Protein AF-A0A960ZVX5-F1 (afdb_monomer_lite)

pLDDT: mean 90.79, std 6.44, range [59.78, 98.12]

Structure (mmCIF, N/CA/C/O backbone):
data_AF-A0A960ZVX5-F1
#
_entry.id   AF-A0A960ZVX5-F1
#
loop_
_atom_site.group_PDB
_atom_site.id
_atom_site.type_symbol
_atom_site.label_atom_id
_atom_site.label_alt_id
_atom_site.label_comp_id
_atom_site.label_asym_id
_atom_site.label_entity_id
_atom_site.label_seq_id
_atom_site.pdbx_PDB_ins_code
_atom_site.Cartn_x
_atom_site.Cartn_y
_atom_site.Cartn_z
_atom_site.occupancy
_atom_site.B_iso_or_equiv
_atom_site.auth_seq_id
_atom_site.auth_comp_id
_atom_site.auth_asym_id
_atom_site.auth_atom_id
_atom_site.pdbx_PDB_model_num
ATOM 1 N N . MET A 1 1 ? -2.808 7.954 -5.973 1.00 59.78 1 MET A N 1
ATOM 2 C CA . MET A 1 1 ? -4.266 7.666 -5.954 1.00 59.78 1 MET A CA 1
ATOM 3 C C . MET A 1 1 ? -4.580 6.215 -6.326 1.00 59.78 1 MET A C 1
ATOM 5 O O . MET A 1 1 ? -4.936 5.461 -5.432 1.00 59.78 1 MET A O 1
ATOM 9 N N . ARG A 1 2 ? -4.385 5.767 -7.580 1.00 73.00 2 ARG A N 1
ATOM 10 C CA . ARG A 1 2 ? -4.797 4.410 -8.025 1.00 73.00 2 ARG A CA 1
ATOM 11 C C . ARG A 1 2 ? -4.155 3.245 -7.264 1.00 73.00 2 ARG A C 1
ATOM 13 O O . ARG A 1 2 ? -4.802 2.231 -7.047 1.00 73.00 2 ARG A O 1
ATOM 20 N N . ARG A 1 3 ? -2.902 3.379 -6.821 1.00 80.69 3 ARG A N 1
ATOM 21 C CA . ARG A 1 3 ? -2.234 2.306 -6.075 1.00 80.69 3 ARG A CA 1
ATOM 22 C C . ARG A 1 3 ? -2.813 2.083 -4.686 1.00 80.69 3 ARG A C 1
ATOM 24 O O . ARG A 1 3 ? -3.041 0.943 -4.315 1.00 80.69 3 ARG A O 1
ATOM 31 N N . TRP A 1 4 ? -3.101 3.163 -3.964 1.00 87.88 4 TRP A N 1
ATOM 32 C CA . TRP A 1 4 ? -3.815 3.082 -2.692 1.00 87.88 4 TRP A CA 1
ATOM 33 C C . TRP A 1 4 ? -5.197 2.456 -2.875 1.00 87.88 4 TRP A C 1
ATOM 35 O O . TRP A 1 4 ? -5.564 1.583 -2.104 1.00 87.88 4 TRP A O 1
ATOM 45 N N . GLN A 1 5 ? -5.915 2.812 -3.942 1.00 86.56 5 GLN A N 1
ATOM 46 C CA . GLN A 1 5 ? -7.198 2.187 -4.267 1.00 86.56 5 GLN A CA 1
ATOM 47 C C . GLN A 1 5 ? -7.068 0.675 -4.523 1.00 86.56 5 GLN A C 1
ATOM 49 O O . GLN A 1 5 ? -7.814 -0.111 -3.942 1.00 86.56 5 GLN A O 1
ATOM 54 N N . ASN A 1 6 ? -6.103 0.251 -5.346 1.00 86.56 6 ASN A N 1
ATOM 55 C CA . ASN A 1 6 ? -5.850 -1.171 -5.600 1.00 86.56 6 ASN A CA 1
ATOM 56 C C . ASN A 1 6 ? -5.445 -1.901 -4.314 1.00 86.56 6 ASN A C 1
ATOM 58 O O . ASN A 1 6 ? -5.975 -2.963 -4.015 1.00 86.56 6 ASN A O 1
ATOM 62 N N . PHE A 1 7 ? -4.549 -1.305 -3.529 1.00 91.38 7 PHE A N 1
ATOM 63 C CA . PHE A 1 7 ? -4.095 -1.858 -2.260 1.00 91.38 7 PHE A CA 1
ATOM 64 C C . PHE A 1 7 ? -5.259 -2.046 -1.280 1.00 91.38 7 PHE A C 1
ATOM 66 O O . PHE A 1 7 ? -5.428 -3.127 -0.729 1.00 91.38 7 PHE A O 1
ATOM 73 N N . LEU A 1 8 ? -6.121 -1.038 -1.120 1.00 93.56 8 LEU A N 1
ATOM 74 C CA . LEU A 1 8 ? -7.319 -1.128 -0.282 1.00 93.56 8 LEU A CA 1
ATOM 75 C C . LEU A 1 8 ? -8.320 -2.171 -0.802 1.00 93.56 8 LEU A C 1
ATOM 77 O O . LEU A 1 8 ? -8.919 -2.900 -0.016 1.00 93.56 8 LEU A O 1
ATOM 81 N N . THR A 1 9 ? -8.445 -2.314 -2.122 1.00 91.31 9 THR A N 1
ATOM 82 C CA . THR A 1 9 ? -9.272 -3.370 -2.726 1.00 91.31 9 THR A CA 1
ATOM 83 C C . THR A 1 9 ? -8.752 -4.764 -2.354 1.00 91.31 9 THR A C 1
ATOM 85 O O . THR A 1 9 ? -9.534 -5.640 -1.985 1.00 91.31 9 THR A O 1
ATOM 88 N N . GLU A 1 10 ? -7.436 -4.979 -2.395 1.00 91.25 10 GLU A N 1
ATOM 89 C CA . GLU A 1 10 ? -6.828 -6.252 -1.988 1.00 91.25 10 GLU A CA 1
ATOM 90 C C . GLU A 1 10 ? -6.927 -6.487 -0.475 1.00 91.25 10 GLU A C 1
ATOM 92 O O . GLU A 1 10 ? -7.216 -7.603 -0.037 1.00 91.25 10 GLU A O 1
ATOM 97 N N . THR A 1 11 ? -6.775 -5.445 0.349 1.00 94.19 11 THR A N 1
ATOM 98 C CA . THR A 1 11 ? -6.951 -5.592 1.801 1.00 94.19 11 THR A CA 1
ATOM 99 C C . THR A 1 11 ? -8.390 -5.932 2.188 1.00 94.19 11 THR A C 1
ATOM 101 O O . THR A 1 11 ? -8.580 -6.662 3.162 1.00 94.19 11 THR A O 1
ATOM 104 N N . ALA A 1 12 ? -9.389 -5.483 1.419 1.00 91.75 12 ALA A N 1
ATOM 105 C CA . ALA A 1 12 ? -10.784 -5.883 1.599 1.00 91.75 12 ALA A CA 1
ATOM 106 C C . ALA A 1 12 ? -10.989 -7.379 1.305 1.00 91.75 12 ALA A C 1
ATOM 108 O O . ALA A 1 12 ? -11.615 -8.083 2.100 1.00 91.75 12 ALA A O 1
ATOM 109 N N . LYS A 1 13 ? -10.418 -7.885 0.200 1.00 91.31 13 LYS A N 1
ATOM 110 C CA . LYS A 1 13 ? -10.489 -9.311 -0.179 1.00 91.31 13 LYS A CA 1
ATOM 111 C C . LYS A 1 13 ? -9.830 -10.212 0.864 1.00 91.31 13 LYS A C 1
ATOM 113 O O . LYS A 1 13 ? -10.406 -11.222 1.262 1.00 91.31 13 LYS A O 1
ATOM 118 N N . ASN A 1 14 ? -8.657 -9.808 1.345 1.00 92.50 14 ASN A N 1
ATOM 119 C CA . ASN A 1 14 ? -7.843 -10.602 2.264 1.00 92.50 14 ASN A CA 1
ATOM 120 C C . ASN A 1 14 ? -8.174 -10.356 3.745 1.00 92.50 14 ASN A C 1
ATOM 122 O O . ASN A 1 14 ? -7.507 -10.914 4.612 1.00 92.50 14 ASN A O 1
ATOM 126 N N . LYS A 1 15 ? -9.189 -9.529 4.045 1.00 92.75 15 LYS A N 1
ATOM 127 C CA . LYS A 1 15 ? -9.619 -9.174 5.411 1.00 92.75 15 LYS A CA 1
ATOM 128 C C . LYS A 1 15 ? -8.458 -8.696 6.291 1.00 92.75 15 LYS A C 1
ATOM 130 O O . LYS A 1 15 ? -8.295 -9.135 7.426 1.00 92.75 15 LYS A O 1
ATOM 135 N N . ASN A 1 16 ? -7.627 -7.808 5.750 1.00 95.44 16 ASN A N 1
ATOM 136 C CA . ASN A 1 16 ? -6.457 -7.306 6.463 1.00 95.44 16 ASN A CA 1
ATOM 137 C C . ASN A 1 16 ? -6.876 -6.546 7.739 1.00 95.44 16 ASN A C 1
ATOM 139 O O . ASN A 1 16 ? -7.571 -5.530 7.661 1.00 95.44 16 ASN A O 1
ATOM 143 N N . ARG A 1 17 ? -6.383 -6.999 8.899 1.00 97.12 17 ARG A N 1
ATOM 144 C CA . ARG A 1 17 ? -6.750 -6.464 10.221 1.00 97.12 17 ARG A CA 1
ATOM 145 C C . ARG A 1 17 ? -6.365 -5.000 10.461 1.00 97.12 17 ARG A C 1
ATOM 147 O O . ARG A 1 17 ? -6.945 -4.359 11.338 1.00 97.12 17 ARG A O 1
ATOM 154 N N . ILE A 1 18 ? -5.397 -4.459 9.714 1.00 97.75 18 ILE A N 1
ATOM 155 C CA . ILE A 1 18 ? -5.006 -3.043 9.790 1.00 97.75 18 ILE A CA 1
ATOM 156 C C . ILE A 1 18 ? -6.072 -2.168 9.126 1.00 97.75 18 ILE A C 1
ATOM 158 O O . ILE A 1 18 ? -6.391 -1.107 9.653 1.00 97.75 18 ILE A O 1
ATOM 162 N N . PHE A 1 19 ? -6.669 -2.613 8.018 1.00 97.62 19 PHE A N 1
ATOM 163 C CA . PHE A 1 19 ? -7.648 -1.835 7.245 1.00 97.62 19 PHE A CA 1
ATOM 164 C C . PHE A 1 19 ? -9.110 -2.199 7.533 1.00 97.62 19 PHE A C 1
ATOM 166 O O . PHE A 1 19 ? -10.013 -1.646 6.913 1.00 97.62 19 PHE A O 1
ATOM 173 N N . THR A 1 20 ? -9.383 -3.056 8.521 1.00 97.38 20 THR A N 1
ATOM 174 C CA . THR A 1 20 ? -10.757 -3.367 8.950 1.00 97.38 20 THR A CA 1
ATOM 175 C C . THR A 1 20 ? -11.564 -2.110 9.290 1.00 97.38 20 THR A C 1
ATOM 177 O O . THR A 1 20 ? -12.709 -1.995 8.861 1.00 97.38 20 THR A O 1
ATOM 180 N N . ALA A 1 21 ? -10.978 -1.144 10.013 1.00 97.31 21 ALA A N 1
ATOM 181 C CA . ALA A 1 21 ? -11.671 0.103 10.350 1.00 97.31 21 ALA A CA 1
ATOM 182 C C . ALA A 1 21 ? -11.995 0.932 9.099 1.00 97.31 21 ALA A C 1
ATOM 184 O O . ALA A 1 21 ? -13.130 1.380 8.951 1.00 97.31 21 ALA A O 1
ATOM 185 N N . TRP A 1 22 ? -11.040 1.061 8.171 1.00 97.56 22 TRP A N 1
ATOM 186 C CA . TRP A 1 22 ? -11.266 1.698 6.871 1.00 97.56 22 TRP A CA 1
ATOM 187 C C . TRP A 1 22 ? -12.482 1.099 6.152 1.00 97.56 22 TRP A C 1
ATOM 189 O O . TRP A 1 22 ? -13.417 1.822 5.820 1.00 97.56 22 TRP A O 1
ATOM 199 N N . HIS A 1 23 ? -12.514 -0.228 6.002 1.00 96.75 23 HIS A N 1
ATOM 200 C CA . HIS A 1 23 ? -13.571 -0.945 5.273 1.00 96.75 23 HIS A CA 1
ATOM 201 C C . HIS A 1 23 ? -14.941 -0.901 5.953 1.00 96.75 23 HIS A C 1
ATOM 203 O O . HIS A 1 23 ? -15.964 -1.118 5.303 1.00 96.75 23 HIS A O 1
ATOM 209 N N . VAL A 1 24 ? -14.982 -0.653 7.263 1.00 95.88 24 VAL A N 1
ATOM 210 C CA . VAL A 1 24 ? -16.232 -0.422 7.993 1.00 95.88 24 VAL A CA 1
ATOM 211 C C . VAL A 1 24 ? -16.776 0.974 7.693 1.00 95.88 24 VAL A C 1
ATOM 213 O O . VAL A 1 24 ? -17.956 1.097 7.372 1.00 95.88 24 VAL A O 1
ATOM 216 N N . PHE A 1 25 ? -15.936 2.012 7.752 1.00 96.44 25 PHE A N 1
ATOM 217 C CA . PHE A 1 25 ? -16.378 3.390 7.512 1.00 96.44 25 PHE A CA 1
ATOM 218 C C . PHE A 1 25 ? -16.617 3.706 6.031 1.00 96.44 25 PHE A C 1
ATOM 220 O O . PHE A 1 25 ? -17.519 4.479 5.728 1.00 96.44 25 PHE A O 1
ATOM 227 N N . GLU A 1 26 ? -15.881 3.080 5.109 1.00 94.88 26 GLU A N 1
ATOM 228 C CA . GLU A 1 26 ? -16.059 3.258 3.658 1.00 94.88 26 GLU A CA 1
ATOM 229 C C . GLU A 1 26 ? -17.462 2.846 3.178 1.00 94.88 26 GLU A C 1
ATOM 231 O O . GLU A 1 26 ? -17.965 3.376 2.191 1.00 94.88 26 GLU A O 1
ATOM 236 N N . LYS A 1 27 ? -18.126 1.928 3.891 1.00 93.81 27 LYS A N 1
ATOM 237 C CA . LYS A 1 27 ? -19.487 1.473 3.566 1.00 93.81 27 LYS A CA 1
ATOM 238 C C . LYS A 1 27 ? -20.580 2.461 3.967 1.00 93.81 27 LYS A C 1
ATOM 240 O O . LYS A 1 27 ? -21.732 2.253 3.593 1.00 93.81 27 LYS A O 1
ATOM 245 N N . LEU A 1 28 ? -20.254 3.483 4.756 1.00 93.44 28 LEU A N 1
ATOM 246 C CA . LEU A 1 28 ? -21.223 4.481 5.185 1.00 93.44 28 LEU A CA 1
ATOM 247 C C . LEU A 1 28 ? -21.396 5.522 4.078 1.00 93.44 28 LEU A C 1
ATOM 249 O O . LEU A 1 28 ? -20.429 6.165 3.667 1.00 93.44 28 LEU A O 1
ATOM 253 N N . ALA A 1 29 ? -22.632 5.706 3.610 1.00 90.88 29 ALA A N 1
ATOM 254 C CA . ALA A 1 29 ? -22.947 6.793 2.692 1.00 90.88 29 ALA A CA 1
ATOM 255 C C . ALA A 1 29 ? -22.662 8.153 3.365 1.00 90.88 29 ALA A C 1
ATOM 257 O O . ALA A 1 29 ? -22.833 8.263 4.583 1.00 90.88 29 ALA A O 1
ATOM 258 N N . PRO A 1 30 ? -22.254 9.196 2.614 1.00 89.00 30 PRO A N 1
ATOM 259 C CA . PRO A 1 30 ? -21.959 10.511 3.187 1.00 89.00 30 PRO A CA 1
ATOM 260 C C . PRO A 1 30 ? -23.098 11.075 4.046 1.00 89.00 30 PRO A C 1
ATOM 262 O O . PRO A 1 30 ? -22.838 11.584 5.135 1.00 89.00 30 PRO A O 1
ATOM 265 N N . ASP A 1 31 ? -24.341 10.911 3.589 1.00 90.31 31 ASP A N 1
ATOM 266 C CA . ASP A 1 31 ? -25.541 11.412 4.271 1.00 90.31 31 ASP A CA 1
ATOM 267 C C . ASP A 1 31 ? -25.838 10.640 5.567 1.00 90.31 31 ASP A C 1
ATOM 269 O O . ASP A 1 31 ? -26.310 11.213 6.549 1.00 90.31 31 ASP A O 1
ATOM 273 N N . ASP A 1 32 ? -25.480 9.354 5.609 1.00 90.94 32 ASP A N 1
ATOM 274 C CA . ASP A 1 32 ? -25.710 8.486 6.764 1.00 90.94 32 ASP A CA 1
ATOM 275 C C . ASP A 1 32 ? -24.535 8.486 7.754 1.00 90.94 32 ASP A C 1
ATOM 277 O O . ASP A 1 32 ? -24.684 8.027 8.891 1.00 90.94 32 ASP A O 1
ATOM 281 N N . PHE A 1 33 ? -23.366 9.007 7.359 1.00 93.56 33 PHE A N 1
ATOM 282 C CA . PHE A 1 33 ? -22.109 8.867 8.102 1.00 93.56 33 PHE A CA 1
ATOM 283 C C . PHE A 1 33 ? -22.231 9.361 9.546 1.00 93.56 33 PHE A C 1
ATOM 285 O O . PHE A 1 33 ? -21.858 8.652 10.479 1.00 93.56 33 PHE A O 1
ATOM 292 N N . ALA A 1 34 ? -22.809 10.548 9.744 1.00 90.00 34 ALA A N 1
ATOM 293 C CA . ALA A 1 34 ? -22.970 11.149 11.068 1.00 90.00 34 ALA A CA 1
ATOM 294 C C . ALA A 1 34 ? -23.907 10.346 11.989 1.00 90.00 34 ALA A C 1
ATOM 296 O O . ALA A 1 34 ? -23.755 10.391 13.208 1.00 90.00 34 ALA A O 1
ATOM 297 N N . SER A 1 35 ? -24.866 9.611 11.419 1.00 90.75 35 SER A N 1
ATOM 298 C CA . SER A 1 35 ? -25.822 8.804 12.185 1.00 90.75 35 SER A CA 1
ATOM 299 C C . SER A 1 35 ? -25.291 7.398 12.495 1.00 90.75 35 SER A C 1
ATOM 301 O O . SER A 1 35 ? -25.559 6.853 13.567 1.00 90.75 35 SER A O 1
ATOM 303 N N . LEU A 1 36 ? -24.492 6.824 11.588 1.00 93.44 36 LEU A N 1
ATOM 304 C CA . LEU A 1 36 ? -24.016 5.442 11.671 1.00 93.44 36 LEU A CA 1
ATOM 305 C C . LEU A 1 36 ? -22.585 5.303 12.213 1.00 93.44 36 LEU A C 1
ATOM 307 O O . LEU A 1 36 ? -22.202 4.201 12.614 1.00 93.44 36 LEU A O 1
ATOM 311 N N . ASN A 1 37 ? -21.793 6.380 12.281 1.00 92.50 37 ASN A N 1
ATOM 312 C CA . ASN A 1 37 ? -20.404 6.328 12.756 1.00 92.50 37 ASN A CA 1
ATOM 313 C C . ASN A 1 37 ? -20.270 5.748 14.176 1.00 92.50 37 ASN A C 1
ATOM 315 O O . ASN A 1 37 ? -19.360 4.965 14.431 1.00 92.50 37 ASN A O 1
ATOM 319 N N . ASN A 1 38 ? -21.195 6.063 15.084 1.00 93.44 38 ASN A N 1
ATOM 320 C CA . ASN A 1 38 ? -21.212 5.545 16.450 1.00 93.44 38 ASN A CA 1
ATOM 321 C C . ASN A 1 38 ? -21.404 4.026 16.475 1.00 93.44 38 ASN A C 1
ATOM 323 O O . ASN A 1 38 ? -20.686 3.317 17.183 1.00 93.44 38 ASN A O 1
ATOM 327 N N . VAL A 1 39 ? -22.343 3.524 15.668 1.00 94.12 39 VAL A N 1
ATOM 328 C CA . VAL A 1 39 ? -22.617 2.087 15.532 1.00 94.12 39 VAL A CA 1
ATOM 329 C C . VAL A 1 39 ? -21.402 1.378 14.931 1.00 94.12 39 VAL A C 1
ATOM 331 O O . VAL A 1 39 ? -20.950 0.360 15.460 1.00 94.12 39 VAL A O 1
ATOM 334 N N . ALA A 1 40 ? -20.811 1.958 13.884 1.00 94.31 40 ALA A N 1
ATOM 335 C CA . ALA A 1 40 ? -19.587 1.466 13.264 1.00 94.31 40 ALA A CA 1
ATOM 336 C C . ALA A 1 40 ? -18.425 1.393 14.272 1.00 94.31 40 ALA A C 1
ATOM 338 O O . ALA A 1 40 ? -17.823 0.332 14.444 1.00 94.31 40 ALA A O 1
ATOM 339 N N . THR A 1 41 ? -18.161 2.462 15.023 1.00 95.38 41 THR A N 1
ATOM 340 C CA . THR A 1 41 ? -17.140 2.489 16.081 1.00 95.38 41 THR A CA 1
ATOM 341 C C . THR A 1 41 ? -17.398 1.454 17.171 1.00 95.38 41 THR A C 1
ATOM 343 O O . THR A 1 41 ? -16.462 0.791 17.622 1.00 95.38 41 THR A O 1
ATOM 346 N N . GLN A 1 42 ? -18.651 1.264 17.588 1.00 94.12 42 GLN A N 1
ATOM 347 C CA . GLN A 1 42 ? -18.982 0.261 18.597 1.00 94.12 42 GLN A CA 1
ATOM 348 C C . GLN A 1 42 ? -18.731 -1.164 18.086 1.00 94.12 42 GLN A C 1
ATOM 350 O O . GLN A 1 42 ? -18.194 -1.992 18.826 1.00 94.12 42 GLN A O 1
ATOM 355 N N . SER A 1 43 ? -19.032 -1.433 16.811 1.00 94.25 43 SER A N 1
ATOM 356 C CA . SER A 1 43 ? -18.724 -2.722 16.183 1.00 94.25 43 SER A CA 1
ATOM 357 C C . SER A 1 43 ? -17.216 -3.000 16.186 1.00 94.25 43 SER A C 1
ATOM 359 O O . SER A 1 43 ? -16.796 -4.075 16.609 1.00 94.25 43 SER A O 1
ATOM 361 N N . LEU A 1 44 ? -16.383 -2.003 15.867 1.00 95.00 44 LEU A N 1
ATOM 362 C CA . LEU A 1 44 ? -14.922 -2.124 15.900 1.00 95.00 44 LEU A CA 1
ATOM 363 C C . LEU A 1 44 ? -14.383 -2.416 17.306 1.00 95.00 44 LEU A C 1
ATOM 365 O O . LEU A 1 44 ? -13.469 -3.225 17.466 1.00 95.00 44 LEU A O 1
ATOM 369 N N . LYS A 1 45 ? -14.962 -1.812 18.352 1.00 92.88 45 LYS A N 1
ATOM 370 C CA . LYS A 1 45 ? -14.549 -2.063 19.745 1.00 92.88 45 LYS A CA 1
ATOM 371 C C . LYS A 1 45 ? -14.750 -3.517 20.165 1.00 92.88 45 LYS A C 1
ATOM 373 O O . LYS A 1 45 ? -13.953 -4.026 20.957 1.00 92.88 45 LYS A O 1
ATOM 378 N N . SER A 1 46 ? -15.774 -4.174 19.627 1.00 92.00 46 SER A N 1
ATOM 379 C CA . SER A 1 46 ? -16.082 -5.573 19.929 1.00 92.00 46 SER A CA 1
ATOM 380 C C . SER A 1 46 ? -15.145 -6.572 19.238 1.00 92.00 46 SER A C 1
ATOM 382 O O . SER A 1 46 ? -15.078 -7.726 19.652 1.00 92.00 46 SER A O 1
ATOM 384 N N . LEU A 1 47 ? -14.388 -6.136 18.221 1.00 94.81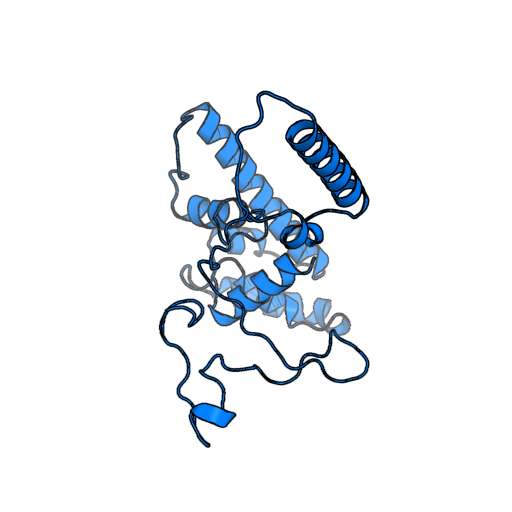 47 LEU A N 1
ATOM 385 C CA . LEU A 1 47 ? -13.514 -7.023 17.458 1.00 94.81 47 LEU A CA 1
ATOM 386 C C . LEU A 1 47 ? -12.279 -7.466 18.262 1.00 94.81 47 LEU A C 1
ATOM 388 O O . LEU A 1 47 ? -11.680 -6.646 18.983 1.00 94.81 47 LEU A O 1
ATOM 392 N N . PRO A 1 48 ? -11.872 -8.741 18.115 1.00 95.75 48 PRO A N 1
ATOM 393 C CA . PRO A 1 48 ? -10.666 -9.265 18.736 1.00 95.75 48 PRO A CA 1
ATOM 394 C C . PRO A 1 48 ? -9.399 -8.839 17.956 1.00 95.75 48 PRO A C 1
ATOM 396 O O . PRO A 1 48 ? -9.508 -8.384 16.809 1.00 95.75 48 PRO A O 1
ATOM 399 N N . PRO A 1 49 ? -8.194 -8.952 18.552 1.00 93.44 49 PRO A N 1
ATOM 400 C CA . PRO A 1 49 ? -6.932 -8.501 17.946 1.00 93.44 49 PRO A CA 1
ATOM 401 C C . PRO A 1 49 ? -6.606 -9.125 16.580 1.00 93.44 49 PRO A C 1
ATOM 403 O O . PRO A 1 49 ? -5.905 -8.518 15.769 1.00 93.44 49 PRO A O 1
ATOM 406 N N . GLU A 1 50 ? -7.112 -10.323 16.302 1.00 94.75 50 GLU A N 1
ATOM 407 C CA . GLU A 1 50 ? -6.935 -11.033 15.032 1.00 94.75 50 GLU A CA 1
ATOM 408 C C . GLU A 1 50 ? -7.721 -10.366 13.895 1.00 94.75 50 GLU A C 1
ATOM 410 O O . GLU A 1 50 ? -7.297 -10.404 12.744 1.00 94.75 50 GLU A O 1
ATOM 415 N N . ALA A 1 51 ? -8.850 -9.724 14.216 1.00 95.56 51 ALA A N 1
ATOM 416 C CA . ALA A 1 51 ? -9.720 -9.055 13.249 1.00 95.56 51 ALA A CA 1
ATOM 417 C C . ALA A 1 51 ? -9.479 -7.538 13.166 1.00 95.56 51 ALA A C 1
ATOM 419 O O . ALA A 1 51 ? -9.803 -6.918 12.151 1.00 95.56 51 ALA A O 1
ATOM 420 N N . LEU A 1 52 ? -8.919 -6.928 14.216 1.00 97.44 52 LEU A N 1
ATOM 421 C CA . LEU A 1 52 ? -8.595 -5.504 14.259 1.00 97.44 52 LEU A CA 1
ATOM 422 C C . LEU A 1 52 ? -7.260 -5.272 14.967 1.00 97.44 52 LEU A C 1
ATOM 424 O O . LEU A 1 52 ? -7.113 -5.575 16.151 1.00 97.44 52 LEU A O 1
ATOM 428 N N . HIS A 1 53 ? -6.310 -4.665 14.256 1.00 97.88 53 HIS A N 1
ATOM 429 C CA . HIS A 1 53 ? -4.988 -4.372 14.802 1.00 97.88 53 HIS A CA 1
ATOM 430 C C . HIS A 1 53 ? -5.081 -3.499 16.079 1.00 97.88 53 HIS A C 1
ATOM 432 O O . HIS A 1 53 ? -5.766 -2.469 16.051 1.00 97.88 53 HIS A O 1
ATOM 438 N N . PRO A 1 54 ? -4.375 -3.824 17.183 1.00 96.25 54 PRO A N 1
ATOM 439 C CA . PRO A 1 54 ? -4.495 -3.099 18.455 1.00 96.25 54 PRO A CA 1
ATOM 440 C C . PRO A 1 54 ? -4.225 -1.595 18.360 1.00 96.25 54 PRO A C 1
ATOM 442 O O . PRO A 1 54 ? -4.969 -0.796 18.930 1.00 96.25 54 PRO A O 1
ATOM 445 N N . ALA A 1 55 ? -3.210 -1.183 17.595 1.00 96.50 55 ALA A N 1
ATOM 446 C CA . ALA A 1 55 ? -2.946 0.238 17.357 1.00 96.50 55 ALA A CA 1
ATOM 447 C C . ALA A 1 55 ? -4.112 0.933 16.630 1.00 96.50 55 ALA A C 1
ATOM 449 O O . ALA A 1 55 ? -4.545 2.000 17.049 1.00 96.50 55 ALA A O 1
ATOM 450 N N . VAL A 1 56 ? -4.696 0.299 15.608 1.00 97.38 56 VAL A N 1
ATOM 451 C CA . VAL A 1 56 ? -5.865 0.837 14.892 1.00 97.38 56 VAL A CA 1
ATOM 452 C C . VAL A 1 56 ? -7.049 0.952 15.854 1.00 97.38 56 VAL A C 1
ATOM 454 O O . VAL A 1 56 ? -7.686 1.998 15.933 1.00 97.38 56 VAL A O 1
ATOM 457 N N . LYS A 1 57 ? -7.284 -0.064 16.692 1.00 96.38 57 LYS A N 1
ATOM 458 C CA . LYS A 1 57 ? -8.325 -0.024 17.729 1.00 96.38 57 LYS A CA 1
ATOM 459 C C . LYS A 1 57 ? -8.181 1.179 18.672 1.00 96.38 57 LYS A C 1
ATOM 461 O O . LYS A 1 57 ? -9.195 1.756 19.057 1.00 96.38 57 LYS A O 1
ATOM 466 N N . ARG A 1 58 ? -6.951 1.586 19.017 1.00 95.31 58 ARG A N 1
ATOM 467 C CA . ARG A 1 58 ? -6.682 2.792 19.829 1.00 95.31 58 ARG A CA 1
ATOM 468 C C . ARG A 1 58 ? -7.055 4.082 19.092 1.00 95.31 58 ARG A C 1
ATOM 470 O O . ARG A 1 58 ? -7.704 4.937 19.683 1.00 95.31 58 ARG A O 1
ATOM 477 N N . PHE A 1 59 ? -6.720 4.199 17.807 1.00 96.25 59 PHE A N 1
ATOM 478 C CA . PHE A 1 59 ? -7.045 5.381 16.994 1.00 96.25 59 PHE A CA 1
ATOM 479 C C . PHE A 1 59 ? -8.545 5.522 16.680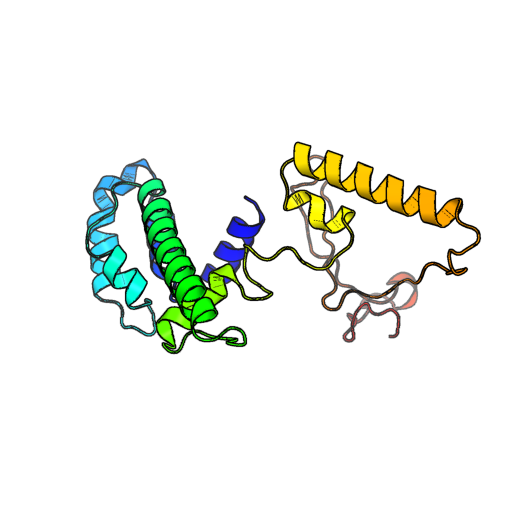 1.00 96.25 59 PHE A C 1
ATOM 481 O O . PHE A 1 59 ? -9.018 6.623 16.408 1.00 96.25 59 PHE A O 1
ATOM 488 N N . PHE A 1 60 ? -9.324 4.440 16.760 1.00 96.38 60 PHE A N 1
ATOM 489 C CA . PHE A 1 60 ? -10.769 4.434 16.489 1.00 96.38 60 PHE A CA 1
ATOM 490 C C . PHE A 1 60 ? -11.629 4.207 17.747 1.00 96.38 60 PHE A C 1
ATOM 492 O O . PHE A 1 60 ? -12.727 3.659 17.669 1.00 96.38 60 PHE A O 1
ATOM 499 N N . GLN A 1 61 ? -11.162 4.646 18.924 1.00 93.62 61 GLN A N 1
ATOM 500 C CA . GLN A 1 61 ? -11.960 4.609 20.162 1.00 93.62 61 GLN A CA 1
ATOM 501 C C . GLN A 1 61 ? -13.142 5.589 20.151 1.00 93.62 61 GLN A C 1
ATOM 503 O O . GLN A 1 61 ? -14.181 5.318 20.762 1.00 93.62 61 GLN A O 1
ATOM 508 N N . THR A 1 62 ? -12.989 6.717 19.464 1.00 94.81 62 THR A N 1
ATOM 509 C CA . THR A 1 62 ? -14.038 7.718 19.251 1.00 94.81 62 THR A CA 1
ATOM 510 C C . THR A 1 62 ? -14.557 7.635 17.814 1.00 94.81 62 THR A C 1
ATOM 512 O O . THR A 1 62 ? -13.786 7.276 16.916 1.00 94.81 62 THR A O 1
ATOM 515 N N . PRO A 1 63 ? -15.841 7.947 17.574 1.00 95.25 63 PRO A N 1
ATOM 516 C CA . PRO A 1 63 ? -16.391 8.009 16.224 1.00 95.25 63 PRO A CA 1
ATOM 517 C C . PRO A 1 63 ? -15.686 9.098 15.403 1.00 95.25 63 PRO A C 1
ATOM 519 O O . PRO A 1 63 ? -15.566 10.222 15.891 1.00 95.25 63 PRO A O 1
ATOM 522 N N . PRO A 1 64 ? -15.194 8.797 14.188 1.00 96.38 64 PRO A N 1
ATOM 523 C CA . PRO A 1 64 ? -14.770 9.836 13.261 1.00 96.38 64 PRO A CA 1
ATOM 524 C C . PRO A 1 64 ? -15.998 10.602 12.748 1.00 96.38 64 PRO A C 1
ATOM 526 O O . PRO A 1 64 ? -17.088 10.042 12.627 1.00 96.38 64 PRO A O 1
ATOM 529 N N . ALA A 1 65 ? -15.830 11.878 12.427 1.00 93.88 65 ALA A N 1
ATOM 530 C CA . ALA A 1 65 ? -16.849 12.752 11.860 1.00 93.88 65 ALA A CA 1
ATOM 531 C C . ALA A 1 65 ? -17.011 12.566 10.344 1.00 93.88 65 ALA A C 1
ATOM 533 O O . ALA A 1 65 ? -18.054 12.904 9.792 1.00 93.88 65 ALA A O 1
ATOM 534 N N . SER A 1 66 ? -15.992 12.040 9.656 1.00 95.25 66 SER A N 1
ATOM 535 C CA . SER A 1 66 ? -16.036 11.804 8.208 1.00 95.25 66 SER A CA 1
ATOM 536 C C . SER A 1 66 ? -15.014 10.763 7.751 1.00 95.25 66 SER A C 1
ATOM 538 O O . SER A 1 66 ? -14.065 10.441 8.468 1.00 95.25 66 SER A O 1
ATOM 540 N N . MET A 1 67 ? -15.145 10.299 6.505 1.00 95.00 67 MET A N 1
ATOM 541 C CA . MET A 1 67 ? -14.132 9.448 5.867 1.00 95.00 67 MET A CA 1
ATOM 542 C C . MET A 1 67 ? -12.775 10.158 5.712 1.00 95.00 67 MET A C 1
ATOM 544 O O . MET A 1 67 ? -11.723 9.520 5.716 1.00 95.00 67 MET A O 1
ATOM 548 N N . ARG A 1 68 ? -12.775 11.493 5.629 1.00 95.62 68 ARG A N 1
ATOM 549 C CA . ARG A 1 68 ? -11.540 12.281 5.657 1.00 95.62 68 ARG A CA 1
ATOM 550 C C . ARG A 1 68 ? -10.813 12.110 6.989 1.00 95.62 68 ARG A C 1
ATOM 552 O O . ARG A 1 68 ? -9.616 11.848 6.984 1.00 95.62 68 ARG A O 1
ATOM 559 N N . GLU A 1 69 ? -11.536 12.186 8.102 1.00 96.81 69 GLU A N 1
ATOM 560 C CA . GLU A 1 69 ? -10.943 11.995 9.428 1.00 96.81 69 GLU A CA 1
ATOM 561 C C . GLU A 1 69 ? -10.426 10.560 9.616 1.00 96.81 69 GLU A C 1
ATOM 563 O O . GLU A 1 69 ? -9.382 10.347 10.226 1.00 96.81 69 GLU A O 1
ATOM 568 N N . VAL A 1 70 ? -11.100 9.558 9.036 1.00 97.44 70 VAL A N 1
ATOM 569 C CA . VAL A 1 70 ? -10.584 8.176 8.992 1.00 97.44 70 VAL A CA 1
ATOM 570 C C . VAL A 1 70 ? -9.203 8.144 8.331 1.00 97.44 70 VAL A C 1
ATOM 572 O O . VAL A 1 70 ? -8.271 7.564 8.890 1.00 97.44 70 VAL A O 1
ATOM 575 N N . ALA A 1 71 ? -9.049 8.792 7.172 1.00 96.69 71 ALA A N 1
ATOM 576 C CA . ALA A 1 71 ? -7.769 8.873 6.473 1.00 96.69 71 ALA A CA 1
ATOM 577 C C . ALA A 1 71 ? -6.706 9.644 7.274 1.00 96.69 71 ALA A C 1
ATOM 579 O O . ALA A 1 71 ? -5.559 9.203 7.333 1.00 96.69 71 ALA A O 1
ATOM 580 N N . GLU A 1 72 ? -7.080 10.748 7.925 1.00 98.00 72 GLU A N 1
ATOM 581 C CA . GLU A 1 72 ? -6.188 11.537 8.787 1.00 98.00 72 GLU A CA 1
ATOM 582 C C . GLU A 1 72 ? -5.669 10.697 9.967 1.00 98.00 72 GLU A C 1
ATOM 584 O O . GLU A 1 72 ? -4.458 10.627 10.172 1.00 98.00 72 GLU A O 1
ATOM 589 N N . ARG A 1 73 ? -6.537 9.938 10.651 1.00 98.12 73 ARG A N 1
ATOM 590 C CA . ARG A 1 73 ? -6.146 9.026 11.745 1.00 98.12 73 ARG A CA 1
ATOM 591 C C . ARG A 1 73 ? -5.188 7.920 11.286 1.00 98.12 73 ARG A C 1
ATOM 593 O O . ARG A 1 73 ? -4.226 7.608 11.987 1.00 98.12 73 ARG A O 1
ATOM 600 N N . TYR A 1 74 ? -5.405 7.331 10.104 1.00 98.00 74 TYR A N 1
ATOM 601 C CA . TYR A 1 74 ? -4.435 6.394 9.516 1.00 98.00 74 TYR A CA 1
ATOM 602 C C . TYR A 1 74 ? -3.110 7.083 9.169 1.00 98.00 74 TYR A C 1
ATOM 604 O O . TYR A 1 74 ? -2.046 6.501 9.384 1.00 98.00 74 TYR A O 1
ATOM 612 N N . GLY A 1 75 ? -3.163 8.316 8.661 1.00 97.25 75 GLY A N 1
ATOM 613 C CA . GLY A 1 75 ? -1.986 9.135 8.387 1.00 97.25 75 GLY A CA 1
ATOM 614 C C . GLY A 1 75 ? -1.154 9.386 9.643 1.00 97.25 75 GLY A C 1
ATOM 615 O O . GLY A 1 75 ? 0.058 9.174 9.627 1.00 97.25 75 GLY A O 1
ATOM 616 N N . GLU A 1 76 ? -1.798 9.757 10.749 1.00 98.12 76 GLU A N 1
ATOM 617 C CA . GLU A 1 76 ? -1.154 9.932 12.055 1.00 98.12 76 GLU A CA 1
ATOM 618 C C . GLU A 1 76 ? -0.524 8.629 12.560 1.00 98.12 76 GLU A C 1
ATOM 620 O O . GLU A 1 76 ? 0.655 8.612 12.930 1.00 98.12 76 GLU A O 1
ATOM 625 N N . LEU A 1 77 ? -1.271 7.519 12.513 1.00 98.12 77 LEU A N 1
ATOM 626 C CA . LEU A 1 77 ? -0.780 6.202 12.918 1.00 98.12 77 LEU A CA 1
ATOM 627 C C . LEU A 1 77 ? 0.480 5.812 12.135 1.00 98.12 77 LEU A C 1
ATOM 629 O O . LEU A 1 77 ? 1.519 5.528 12.734 1.00 98.12 77 LEU A O 1
ATOM 633 N N . LEU A 1 78 ? 0.421 5.837 10.803 1.00 97.56 78 LEU A N 1
ATOM 634 C CA . LEU A 1 78 ? 1.542 5.441 9.947 1.00 97.56 78 LEU A CA 1
ATOM 635 C C . LEU A 1 78 ? 2.732 6.404 10.072 1.00 97.56 78 LEU A C 1
ATOM 637 O O . LEU A 1 78 ? 3.882 5.962 10.068 1.00 97.56 78 LEU A O 1
ATOM 641 N N . THR A 1 79 ? 2.484 7.701 10.268 1.00 98.06 79 THR A N 1
ATOM 642 C CA . THR A 1 79 ? 3.544 8.686 10.532 1.00 98.06 79 THR A CA 1
ATOM 643 C C . THR A 1 79 ? 4.261 8.388 11.847 1.00 98.06 79 THR A C 1
ATOM 645 O O . THR A 1 79 ? 5.492 8.437 11.905 1.00 98.06 79 THR A O 1
ATOM 648 N N . SER A 1 80 ? 3.519 8.017 12.897 1.00 97.69 80 SER A N 1
ATOM 649 C CA . SER A 1 80 ? 4.110 7.652 14.187 1.00 97.69 80 SER A CA 1
ATOM 650 C C . SER A 1 80 ? 5.005 6.410 14.079 1.00 97.69 80 SER A C 1
ATOM 652 O O . SER A 1 80 ? 6.111 6.402 14.619 1.00 97.69 80 SER A O 1
ATOM 654 N N . ILE A 1 81 ? 4.581 5.400 13.314 1.00 98.12 81 ILE A N 1
ATOM 655 C CA . ILE A 1 81 ? 5.354 4.176 13.061 1.00 98.12 81 ILE A CA 1
ATOM 656 C C . ILE A 1 81 ? 6.602 4.479 12.237 1.00 98.12 81 ILE A C 1
ATOM 658 O O . ILE A 1 81 ? 7.689 4.000 12.560 1.00 98.12 81 ILE A O 1
ATOM 662 N N . ASN A 1 82 ? 6.486 5.335 11.221 1.00 97.81 82 ASN A N 1
ATOM 663 C CA . ASN A 1 82 ? 7.643 5.799 10.469 1.00 97.81 82 ASN A CA 1
ATOM 664 C C . ASN A 1 82 ? 8.672 6.483 11.384 1.00 97.81 82 ASN A C 1
ATOM 666 O O . ASN A 1 82 ? 9.857 6.168 11.324 1.00 97.81 82 ASN A O 1
ATOM 670 N N . ALA A 1 83 ? 8.232 7.373 12.276 1.00 98.06 83 ALA A N 1
ATOM 671 C CA . ALA A 1 83 ? 9.126 8.042 13.218 1.00 98.06 83 ALA A CA 1
ATOM 672 C C . ALA A 1 83 ? 9.814 7.053 14.180 1.00 98.06 83 ALA A C 1
ATOM 674 O O . ALA A 1 83 ? 10.998 7.214 14.483 1.00 98.06 83 ALA A O 1
ATOM 675 N N . GLN A 1 84 ? 9.101 6.021 14.644 1.00 97.56 84 GLN A N 1
ATOM 676 C CA . GLN A 1 84 ? 9.684 4.947 15.454 1.00 97.56 84 GLN A CA 1
ATOM 677 C C . GLN A 1 84 ? 10.747 4.164 14.677 1.00 97.56 84 GLN A C 1
ATOM 679 O O . GLN A 1 84 ? 11.842 3.947 15.193 1.00 97.56 84 GLN A O 1
ATOM 684 N N . TRP A 1 85 ? 10.458 3.806 13.425 1.00 97.75 85 TRP A N 1
ATOM 685 C CA . TRP A 1 85 ? 11.396 3.119 12.542 1.00 97.75 85 TRP A CA 1
ATOM 686 C C . TRP A 1 85 ? 12.676 3.925 12.302 1.00 97.75 85 TRP A C 1
ATOM 688 O O . TRP A 1 85 ? 13.774 3.403 12.480 1.00 97.75 85 TRP A O 1
ATOM 698 N N . GLN A 1 86 ? 12.556 5.218 11.992 1.00 97.88 86 GLN A N 1
ATOM 699 C CA . GLN A 1 86 ? 13.717 6.090 11.788 1.00 97.88 86 GLN A CA 1
ATOM 700 C C . GLN A 1 86 ? 14.580 6.205 13.055 1.00 97.88 86 GLN A C 1
ATOM 702 O O . GLN A 1 86 ? 15.805 6.105 12.989 1.00 97.88 86 GLN A O 1
ATOM 707 N N . LYS A 1 87 ? 13.957 6.337 14.236 1.00 97.75 87 LYS A N 1
ATOM 708 C CA . LYS A 1 87 ? 14.674 6.320 15.525 1.00 97.75 87 LYS A CA 1
ATOM 709 C C . LYS A 1 87 ? 15.352 4.977 15.801 1.00 97.75 87 LYS A C 1
ATOM 711 O O . LYS A 1 87 ? 16.411 4.946 16.423 1.00 97.75 87 LYS A O 1
ATOM 716 N N . TRP A 1 88 ? 14.743 3.873 15.377 1.00 97.44 88 TRP A N 1
ATOM 717 C CA . TRP A 1 88 ? 15.317 2.541 15.533 1.00 97.44 88 TRP A CA 1
ATOM 718 C C . TRP A 1 88 ? 16.539 2.343 14.634 1.00 97.44 88 TRP A C 1
ATOM 720 O O . TRP A 1 88 ? 17.577 1.911 15.127 1.00 97.44 88 TRP A O 1
ATOM 730 N N . LEU A 1 89 ? 16.473 2.767 13.370 1.00 97.31 89 LEU A N 1
ATOM 731 C CA . LEU A 1 89 ? 17.610 2.721 12.446 1.00 97.31 89 LEU A CA 1
ATOM 732 C C . LEU A 1 89 ? 18.817 3.525 12.942 1.00 97.31 89 LEU A C 1
ATOM 734 O O . LEU A 1 89 ? 19.950 3.089 12.768 1.00 97.31 89 LEU A O 1
ATOM 738 N N . GLN A 1 90 ? 18.601 4.650 13.629 1.00 97.25 90 GLN A N 1
ATOM 739 C CA . GLN A 1 90 ? 19.699 5.398 14.258 1.00 97.25 90 GLN A CA 1
ATOM 740 C C . GLN A 1 90 ? 20.439 4.582 15.332 1.00 97.25 90 GLN A C 1
ATOM 742 O O . GLN A 1 90 ? 21.641 4.752 15.513 1.00 97.25 90 GLN A O 1
ATOM 747 N N . LYS A 1 91 ? 19.736 3.695 16.047 1.00 96.44 91 LYS A N 1
ATOM 748 C CA . LYS A 1 91 ? 20.321 2.810 17.071 1.00 96.44 91 LYS A CA 1
ATOM 749 C C . LYS A 1 91 ? 20.835 1.495 16.491 1.00 96.44 91 LYS A C 1
ATOM 751 O O . LYS A 1 91 ? 21.707 0.859 17.074 1.00 96.44 91 LYS A O 1
ATOM 756 N N . SER A 1 92 ? 20.259 1.047 15.383 1.00 96.50 92 SER A N 1
ATOM 757 C CA . SER A 1 92 ? 20.550 -0.234 14.743 1.00 96.50 92 SER A CA 1
ATOM 758 C C . SER A 1 92 ? 20.506 -0.066 13.219 1.00 96.50 92 SER A C 1
ATOM 760 O O . SER A 1 92 ? 19.492 -0.386 12.599 1.00 96.50 92 SER A O 1
ATOM 762 N N . PRO A 1 93 ? 21.600 0.421 12.597 1.00 95.31 93 PRO A N 1
ATOM 763 C CA . PRO A 1 93 ? 21.623 0.808 11.179 1.00 95.31 93 PRO A CA 1
ATOM 764 C C . PRO A 1 93 ? 21.304 -0.312 10.185 1.00 95.31 93 PRO A C 1
ATOM 766 O O . PRO A 1 93 ? 20.853 -0.046 9.076 1.00 95.31 93 PRO A O 1
ATOM 769 N N . HIS A 1 94 ? 21.526 -1.564 10.582 1.00 95.62 94 HIS A N 1
ATOM 770 C CA . HIS A 1 94 ? 21.258 -2.748 9.762 1.00 95.62 94 HIS A CA 1
ATOM 771 C C . HIS A 1 94 ? 19.985 -3.491 10.183 1.00 95.62 94 HIS A C 1
ATOM 773 O O . HIS A 1 94 ? 19.780 -4.636 9.782 1.00 95.62 94 HIS A O 1
ATOM 779 N N . ALA A 1 95 ? 19.138 -2.878 11.016 1.00 95.94 95 ALA A N 1
ATOM 780 C CA . ALA A 1 95 ? 17.852 -3.468 11.348 1.00 95.94 95 ALA A CA 1
ATOM 781 C C . ALA A 1 95 ? 17.010 -3.640 10.078 1.00 95.94 95 ALA A C 1
ATOM 783 O O . ALA A 1 95 ? 16.958 -2.759 9.223 1.00 95.94 95 ALA A O 1
ATOM 784 N N . THR A 1 96 ? 16.322 -4.772 9.978 1.00 95.62 96 THR A N 1
ATOM 785 C CA . THR A 1 96 ? 15.396 -5.086 8.878 1.00 95.62 96 THR A CA 1
ATOM 786 C C . THR A 1 96 ? 13.930 -5.048 9.317 1.00 95.62 96 THR A C 1
ATOM 788 O O . THR A 1 96 ? 13.038 -5.045 8.468 1.00 95.62 96 THR A O 1
ATOM 791 N N . ALA A 1 97 ? 13.687 -4.976 10.629 1.00 96.88 97 ALA A N 1
ATOM 792 C CA . ALA A 1 97 ? 12.372 -4.950 11.255 1.00 96.88 97 ALA A CA 1
ATOM 793 C C . ALA A 1 97 ? 12.387 -4.159 12.577 1.00 96.88 97 ALA A C 1
ATOM 795 O O . ALA A 1 97 ? 13.443 -3.978 13.200 1.00 96.88 97 ALA A O 1
ATOM 796 N N . LEU A 1 98 ? 11.210 -3.703 13.010 1.00 96.62 98 LEU A N 1
ATOM 797 C CA . LEU A 1 98 ? 10.981 -3.211 14.367 1.00 96.62 98 LEU A CA 1
ATOM 798 C C . LEU A 1 98 ? 10.948 -4.381 15.373 1.00 96.62 98 LEU A C 1
ATOM 800 O O . LEU A 1 98 ? 10.488 -5.468 15.027 1.00 96.62 98 LEU A O 1
ATOM 804 N N . PRO A 1 99 ? 11.385 -4.177 16.633 1.00 95.75 99 PRO A N 1
ATOM 805 C CA . PRO A 1 99 ? 11.359 -5.233 17.654 1.00 95.75 99 PRO A CA 1
ATOM 806 C C . PRO A 1 99 ? 9.951 -5.726 18.017 1.00 95.75 99 PRO A C 1
ATOM 808 O O . PRO A 1 99 ? 9.767 -6.875 18.410 1.00 95.75 99 PRO A O 1
ATOM 811 N N . SER A 1 100 ? 8.959 -4.841 17.921 1.00 96.50 100 SER A N 1
ATOM 812 C CA . SER A 1 100 ? 7.552 -5.140 18.185 1.00 96.50 100 SER A CA 1
ATOM 813 C C . SER A 1 100 ? 6.907 -5.706 16.925 1.00 96.50 100 SER A C 1
ATOM 815 O O . SER A 1 100 ? 6.884 -5.039 15.894 1.00 96.50 100 SER A O 1
ATOM 817 N N . ALA A 1 101 ? 6.357 -6.921 17.009 1.00 95.75 101 ALA A N 1
ATOM 818 C CA . ALA A 1 101 ? 5.700 -7.570 15.873 1.00 95.75 101 ALA A CA 1
ATOM 819 C C . ALA A 1 101 ? 4.477 -6.781 15.364 1.00 95.75 101 ALA A C 1
ATOM 821 O O . ALA A 1 101 ? 4.219 -6.754 14.163 1.00 95.75 101 ALA A O 1
ATOM 822 N N . GLU A 1 102 ? 3.749 -6.113 16.263 1.00 95.38 102 GLU A N 1
ATOM 823 C CA . GLU A 1 102 ? 2.606 -5.262 15.907 1.00 95.38 102 GLU A CA 1
ATOM 824 C C . GLU A 1 102 ? 3.057 -3.997 15.164 1.00 95.38 102 GLU A C 1
ATOM 826 O O . GLU A 1 102 ? 2.512 -3.648 14.117 1.00 95.38 102 GLU A O 1
ATOM 831 N N . ASP A 1 103 ? 4.099 -3.327 15.661 1.00 97.00 103 ASP A N 1
ATOM 832 C CA . ASP A 1 103 ? 4.614 -2.127 14.997 1.00 97.00 103 ASP A CA 1
ATOM 833 C C . ASP A 1 103 ? 5.306 -2.475 13.673 1.00 97.00 103 ASP A C 1
ATOM 835 O O . ASP A 1 103 ? 5.230 -1.712 12.709 1.00 97.00 103 ASP A O 1
ATOM 839 N N . GLU A 1 104 ? 5.935 -3.649 13.593 1.00 97.62 104 GLU A N 1
ATOM 840 C CA . GLU A 1 104 ? 6.516 -4.172 12.361 1.00 97.62 104 GLU A CA 1
ATOM 841 C C . GLU A 1 104 ? 5.452 -4.424 11.289 1.00 97.62 104 GLU A C 1
ATOM 843 O O . GLU A 1 104 ? 5.655 -4.063 10.130 1.00 97.62 104 GLU A O 1
ATOM 848 N N . GLU A 1 105 ? 4.292 -4.977 11.650 1.00 96.81 105 GLU A N 1
ATOM 849 C CA . GLU A 1 105 ? 3.194 -5.172 10.699 1.00 96.81 105 GLU A CA 1
ATOM 850 C C . GLU A 1 105 ? 2.729 -3.839 10.092 1.00 96.81 105 GLU A C 1
ATOM 852 O O . GLU A 1 105 ? 2.530 -3.739 8.880 1.00 96.81 105 GLU A O 1
ATOM 857 N N . LEU A 1 106 ? 2.636 -2.784 10.908 1.00 97.62 106 LEU A N 1
ATOM 858 C CA . LEU A 1 106 ? 2.316 -1.436 10.435 1.00 97.62 106 LEU A CA 1
ATOM 859 C C . LEU A 1 106 ? 3.448 -0.832 9.597 1.00 97.62 106 LEU A C 1
ATOM 861 O O . LEU A 1 106 ? 3.183 -0.193 8.578 1.00 97.62 106 LEU A O 1
ATOM 865 N N . ARG A 1 107 ? 4.713 -1.047 9.977 1.00 97.44 107 ARG A N 1
ATOM 866 C CA . ARG A 1 107 ? 5.874 -0.572 9.210 1.00 97.44 107 ARG A CA 1
ATOM 867 C C . ARG A 1 107 ? 5.889 -1.186 7.813 1.00 97.44 107 ARG A C 1
ATOM 869 O O . ARG A 1 107 ? 6.201 -0.492 6.842 1.00 97.44 107 ARG A O 1
ATOM 876 N N . ARG A 1 108 ? 5.507 -2.458 7.680 1.00 96.88 108 ARG A N 1
ATOM 877 C CA . ARG A 1 108 ? 5.417 -3.140 6.382 1.00 96.88 108 ARG A CA 1
ATOM 878 C C . ARG A 1 108 ? 4.439 -2.465 5.418 1.00 96.88 108 ARG A C 1
ATOM 880 O O . ARG A 1 108 ? 4.730 -2.441 4.228 1.00 96.88 108 ARG A O 1
ATOM 887 N N . ILE A 1 109 ? 3.373 -1.820 5.900 1.00 96.38 109 ILE A N 1
ATOM 888 C CA . ILE A 1 109 ? 2.471 -1.017 5.047 1.00 96.38 109 ILE A CA 1
ATOM 889 C C . ILE A 1 109 ? 3.205 0.128 4.346 1.00 96.38 109 ILE A C 1
ATOM 891 O O . ILE A 1 109 ? 2.782 0.561 3.283 1.00 96.38 109 ILE A O 1
ATOM 895 N N . LEU A 1 110 ? 4.299 0.627 4.919 1.00 95.06 110 LEU A N 1
ATOM 896 C CA . LEU A 1 110 ? 5.103 1.688 4.321 1.00 95.06 110 LEU A CA 1
ATOM 897 C C . LEU A 1 110 ? 6.267 1.127 3.498 1.00 95.06 110 LEU A C 1
ATOM 899 O O . LEU A 1 110 ? 6.529 1.636 2.411 1.00 95.06 110 LEU A O 1
ATOM 903 N N . TYR A 1 111 ? 6.918 0.061 3.969 1.00 94.25 111 TYR A N 1
ATOM 904 C CA . TYR A 1 111 ? 8.238 -0.354 3.473 1.00 94.25 111 TYR A CA 1
ATOM 905 C C . TYR A 1 111 ? 8.305 -1.734 2.804 1.00 94.25 111 TYR A C 1
ATOM 907 O O . TYR A 1 111 ? 9.350 -2.074 2.255 1.00 94.25 111 TYR A O 1
ATOM 915 N N . 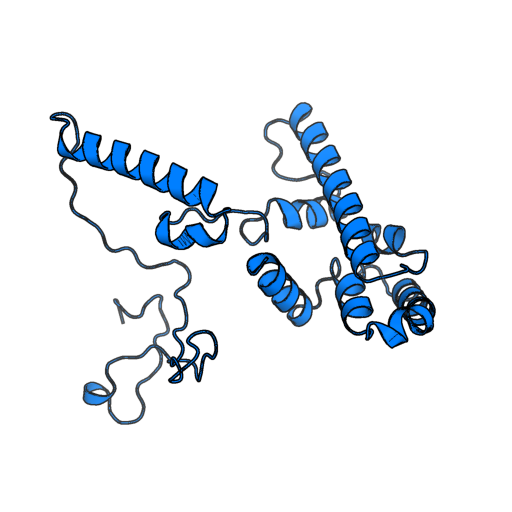ALA A 1 112 ? 7.256 -2.560 2.860 1.00 92.56 112 ALA A N 1
ATOM 916 C CA . ALA A 1 112 ? 7.278 -3.861 2.191 1.00 92.56 112 ALA A CA 1
ATOM 917 C C . ALA A 1 112 ? 7.287 -3.708 0.659 1.00 92.56 112 ALA A C 1
ATOM 919 O O . ALA A 1 112 ? 6.885 -2.679 0.123 1.00 92.56 112 ALA A O 1
ATOM 920 N N . ALA A 1 113 ? 7.720 -4.739 -0.068 1.00 88.06 113 ALA A N 1
ATOM 921 C CA . ALA A 1 113 ? 7.770 -4.693 -1.533 1.00 88.06 113 ALA A CA 1
ATOM 922 C C . ALA A 1 113 ? 6.381 -4.475 -2.173 1.00 88.06 113 ALA A C 1
ATOM 924 O O . ALA A 1 113 ? 6.255 -3.775 -3.175 1.00 88.06 113 ALA A O 1
ATOM 925 N N . ASP A 1 114 ? 5.333 -5.022 -1.556 1.00 85.50 114 ASP A N 1
ATOM 926 C CA . ASP A 1 114 ? 3.925 -4.891 -1.944 1.00 85.50 114 ASP A CA 1
ATOM 927 C C . ASP A 1 114 ? 3.229 -3.651 -1.344 1.00 85.50 114 ASP A C 1
ATOM 929 O O . ASP A 1 114 ? 2.043 -3.420 -1.590 1.00 85.50 114 ASP A O 1
ATOM 933 N N . SER A 1 115 ? 3.968 -2.821 -0.599 1.00 90.81 115 SER A N 1
ATOM 934 C CA . SER A 1 115 ? 3.482 -1.567 -0.019 1.00 90.81 115 SER A CA 1
ATOM 935 C C . SER A 1 115 ? 2.926 -0.624 -1.091 1.00 90.81 115 SER A C 1
ATOM 937 O O . SER A 1 115 ? 3.561 -0.440 -2.135 1.00 90.81 115 SER A O 1
ATOM 939 N N . PRO A 1 116 ? 1.817 0.094 -0.829 1.00 89.56 116 PRO A N 1
ATOM 940 C CA . PRO A 1 116 ? 1.341 1.152 -1.716 1.00 89.56 116 PRO A CA 1
ATOM 941 C C . PRO A 1 116 ? 2.349 2.306 -1.873 1.00 89.56 116 PRO A C 1
ATOM 943 O O . PRO A 1 116 ? 2.245 3.067 -2.839 1.00 89.56 116 PRO A O 1
ATOM 946 N N . CYS A 1 117 ? 3.341 2.417 -0.985 1.00 89.62 117 CYS A N 1
ATOM 947 C CA . CYS A 1 117 ? 4.370 3.459 -0.977 1.00 89.62 117 CYS A CA 1
ATOM 948 C C . CYS A 1 117 ? 5.692 3.060 -1.668 1.00 89.62 117 CYS A C 1
ATOM 950 O O . CYS A 1 117 ? 6.556 3.915 -1.826 1.00 89.62 117 CYS A O 1
ATOM 952 N N . SER A 1 118 ? 5.872 1.803 -2.095 1.00 87.88 118 SER A N 1
ATOM 953 C CA . SER A 1 118 ? 7.147 1.312 -2.659 1.00 87.88 118 SER A CA 1
ATOM 954 C C . SER A 1 118 ? 7.203 1.414 -4.187 1.00 87.88 118 SER A C 1
ATOM 956 O O . SER A 1 118 ? 6.483 0.679 -4.848 1.00 87.88 118 SER A O 1
ATOM 958 N N . VAL A 1 119 ? 7.985 2.294 -4.807 1.00 86.44 119 VAL A N 1
ATOM 959 C CA . VAL A 1 119 ? 8.053 2.314 -6.286 1.00 86.44 119 VAL A CA 1
ATOM 960 C C . VAL A 1 119 ? 8.777 1.048 -6.782 1.00 86.44 119 VAL A C 1
ATOM 962 O O . VAL A 1 119 ? 9.899 0.815 -6.338 1.00 86.44 119 VAL A O 1
ATOM 965 N N . PRO A 1 120 ? 8.161 0.216 -7.648 1.00 82.75 120 PRO A N 1
ATOM 966 C CA . PRO A 1 120 ? 8.813 -0.971 -8.195 1.00 82.75 120 PRO A CA 1
ATOM 967 C C . PRO A 1 120 ? 10.109 -0.624 -8.926 1.00 82.75 120 PRO A C 1
ATOM 969 O O . PRO A 1 120 ? 10.183 0.410 -9.587 1.00 82.75 120 PRO A O 1
ATOM 972 N N . ASP A 1 121 ? 11.092 -1.517 -8.875 1.00 84.81 121 ASP A N 1
ATOM 973 C CA . ASP A 1 121 ? 12.293 -1.421 -9.708 1.00 84.81 121 ASP A CA 1
ATOM 974 C C . ASP A 1 121 ? 11.970 -1.877 -11.142 1.00 84.81 121 ASP A C 1
ATOM 976 O O . ASP A 1 121 ? 12.255 -2.994 -11.569 1.00 84.81 121 ASP A O 1
ATOM 980 N N . GLU A 1 122 ? 11.232 -1.028 -11.853 1.00 83.50 122 GLU A N 1
ATOM 981 C CA . GLU A 1 122 ? 10.828 -1.214 -13.241 1.00 83.50 122 GLU A CA 1
ATOM 982 C C . GLU A 1 122 ? 11.215 0.017 -14.071 1.00 83.50 122 GLU A C 1
ATOM 984 O O . GLU A 1 122 ? 11.421 1.118 -13.554 1.00 83.50 122 GLU A O 1
ATOM 989 N N . HIS A 1 123 ? 11.260 -0.159 -15.393 1.00 84.94 123 HIS A N 1
ATOM 990 C CA . HIS A 1 123 ? 11.493 0.933 -16.334 1.00 84.94 123 HIS A CA 1
ATOM 991 C C . HIS A 1 123 ? 10.542 2.117 -16.086 1.00 84.94 123 HIS A C 1
ATOM 993 O O . HIS A 1 123 ? 9.363 1.910 -15.786 1.00 84.94 123 HIS A O 1
ATOM 999 N N . LEU A 1 124 ? 11.023 3.351 -16.287 1.00 86.75 124 LEU A N 1
ATOM 1000 C CA . LEU A 1 124 ? 10.270 4.581 -16.008 1.00 86.75 124 LEU A CA 1
ATOM 1001 C C . LEU A 1 124 ? 8.861 4.567 -16.616 1.00 86.75 124 LEU A C 1
ATOM 1003 O O . LEU A 1 124 ? 7.905 4.885 -15.919 1.00 86.75 124 LEU A O 1
ATOM 1007 N N . ALA A 1 125 ? 8.721 4.096 -17.859 1.00 85.69 125 ALA A N 1
ATOM 1008 C CA . ALA A 1 125 ? 7.432 3.950 -18.549 1.00 85.69 125 ALA A CA 1
ATOM 1009 C C . ALA A 1 125 ? 6.378 3.126 -17.771 1.00 85.69 125 ALA A C 1
ATOM 1011 O O . ALA A 1 125 ? 5.178 3.351 -17.917 1.00 85.69 125 ALA A O 1
ATOM 1012 N N . ASN A 1 126 ? 6.802 2.182 -16.925 1.00 83.06 126 ASN A N 1
ATOM 1013 C CA . ASN A 1 126 ? 5.907 1.403 -16.062 1.00 83.06 126 ASN A CA 1
ATOM 1014 C C . ASN A 1 126 ? 5.601 2.109 -14.730 1.00 83.06 126 ASN A C 1
ATOM 1016 O O . ASN A 1 126 ? 4.605 1.798 -14.077 1.00 83.06 126 ASN A O 1
ATOM 1020 N N . ASN A 1 127 ? 6.440 3.071 -14.343 1.00 85.94 127 ASN A N 1
ATOM 1021 C CA . ASN A 1 127 ? 6.418 3.754 -13.055 1.00 85.94 127 ASN A CA 1
ATOM 1022 C C . ASN A 1 127 ? 5.935 5.213 -13.120 1.00 85.94 127 ASN A C 1
ATOM 1024 O O . ASN A 1 127 ? 5.791 5.855 -12.083 1.00 85.94 127 ASN A O 1
ATOM 1028 N N . GLU A 1 128 ? 5.614 5.754 -14.297 1.00 86.88 128 GLU A N 1
ATOM 1029 C CA . GLU A 1 128 ? 5.165 7.151 -14.440 1.00 86.88 128 GLU A CA 1
ATOM 1030 C C . GLU A 1 128 ? 3.964 7.482 -13.546 1.00 86.88 128 GLU A C 1
ATOM 1032 O O . GLU A 1 128 ? 3.879 8.550 -12.946 1.00 86.88 128 GLU A O 1
ATOM 1037 N N . TRP A 1 129 ? 3.052 6.521 -13.390 1.00 81.88 129 TRP A N 1
ATOM 1038 C CA . TRP A 1 129 ? 1.818 6.663 -12.615 1.00 81.88 129 TRP A CA 1
ATOM 1039 C C . TRP A 1 129 ? 2.039 6.803 -11.100 1.00 81.88 129 TRP A C 1
ATOM 1041 O O . TRP A 1 129 ? 1.077 7.032 -10.359 1.00 81.88 129 TRP A O 1
ATOM 1051 N N . PHE A 1 130 ? 3.277 6.640 -10.632 1.00 82.44 130 PHE A N 1
ATOM 1052 C CA . PHE A 1 130 ? 3.664 6.787 -9.231 1.00 82.44 130 PHE A CA 1
ATOM 1053 C C . PHE A 1 130 ? 4.067 8.221 -8.892 1.00 82.44 130 PHE A C 1
ATOM 1055 O O . PHE A 1 130 ? 4.093 8.581 -7.715 1.00 82.44 130 PHE A O 1
ATOM 1062 N N . PHE A 1 131 ? 4.326 9.049 -9.903 1.00 86.44 131 PHE A N 1
ATOM 1063 C CA . PHE A 1 131 ? 4.864 10.386 -9.731 1.00 86.44 131 PHE A CA 1
ATOM 1064 C C . PHE A 1 131 ? 3.916 11.452 -10.300 1.00 86.44 131 PHE A C 1
ATOM 1066 O O . PHE A 1 131 ? 3.150 11.187 -11.228 1.00 86.44 131 PHE A O 1
ATOM 1073 N N . PRO A 1 132 ? 3.942 12.686 -9.765 1.00 89.00 132 PRO A N 1
ATOM 1074 C CA . PRO A 1 132 ? 3.313 13.823 -10.426 1.00 89.00 132 PRO A CA 1
ATOM 1075 C C . PRO A 1 132 ? 3.894 14.032 -11.828 1.00 89.00 132 PRO A C 1
ATOM 1077 O O . PRO A 1 132 ? 5.081 13.795 -12.047 1.00 89.00 132 PRO A O 1
ATOM 1080 N N . THR A 1 133 ? 3.094 14.560 -12.757 1.00 90.75 133 THR A N 1
ATOM 1081 C CA . THR A 1 133 ? 3.527 14.810 -14.144 1.00 90.75 133 THR A CA 1
ATOM 1082 C C . THR A 1 133 ? 4.822 15.620 -14.227 1.00 90.75 133 THR A C 1
ATOM 1084 O O . THR A 1 133 ? 5.676 15.309 -15.048 1.00 90.75 133 THR A O 1
ATOM 1087 N N . SER A 1 134 ? 5.009 16.620 -13.358 1.00 95.38 134 SER A N 1
ATOM 1088 C CA . SER A 1 134 ? 6.245 17.413 -13.308 1.00 95.38 134 SER A CA 1
ATOM 1089 C C . SER A 1 134 ? 7.480 16.563 -13.004 1.00 95.38 134 SER A C 1
ATOM 1091 O O . SER A 1 134 ? 8.511 16.734 -13.640 1.00 95.38 134 SER A O 1
ATOM 1093 N N . VAL A 1 135 ? 7.365 15.612 -12.077 1.00 93.75 135 VAL A N 1
ATOM 1094 C CA . VAL A 1 135 ? 8.449 14.687 -11.729 1.00 93.75 135 VAL A CA 1
ATOM 1095 C C . VAL A 1 135 ? 8.706 13.709 -12.876 1.00 93.75 135 VAL A C 1
ATOM 1097 O O . VAL A 1 135 ? 9.859 13.477 -13.212 1.00 93.75 135 VAL A O 1
ATOM 1100 N N . VAL A 1 136 ? 7.656 13.189 -13.526 1.00 93.12 136 VAL A N 1
ATOM 1101 C CA . VAL A 1 136 ? 7.793 12.309 -14.704 1.00 93.12 136 VAL A CA 1
ATOM 1102 C C . VAL A 1 136 ? 8.572 12.998 -15.828 1.00 93.12 136 VAL A C 1
ATOM 1104 O O . VAL A 1 136 ? 9.455 12.388 -16.423 1.00 93.12 136 VAL A O 1
ATOM 1107 N N . VAL A 1 137 ? 8.289 14.277 -16.091 1.00 95.50 137 VAL A N 1
ATOM 1108 C CA . VAL A 1 137 ? 9.014 15.067 -17.099 1.00 95.50 137 VAL A CA 1
ATOM 1109 C C . VAL A 1 137 ? 10.503 15.172 -16.765 1.00 95.50 137 VAL A C 1
ATOM 1111 O O . VAL A 1 137 ? 11.333 14.957 -17.645 1.00 95.50 137 VAL A O 1
ATOM 1114 N N . GLU A 1 138 ? 10.856 15.470 -15.513 1.00 96.62 138 GLU A N 1
ATOM 1115 C CA . GLU A 1 138 ? 12.263 15.545 -15.096 1.00 96.62 138 GLU A CA 1
ATOM 1116 C C . GLU A 1 138 ? 12.961 14.178 -15.157 1.00 96.62 138 GLU A C 1
ATOM 1118 O O . GLU A 1 138 ? 14.089 14.088 -15.639 1.00 96.62 138 GLU A O 1
ATOM 1123 N N . LEU A 1 139 ? 12.280 13.096 -14.763 1.00 94.94 139 LEU A N 1
ATOM 1124 C CA . LEU A 1 139 ? 12.818 11.736 -14.871 1.00 94.94 139 LEU A CA 1
ATOM 1125 C C . LEU A 1 139 ? 13.125 11.353 -16.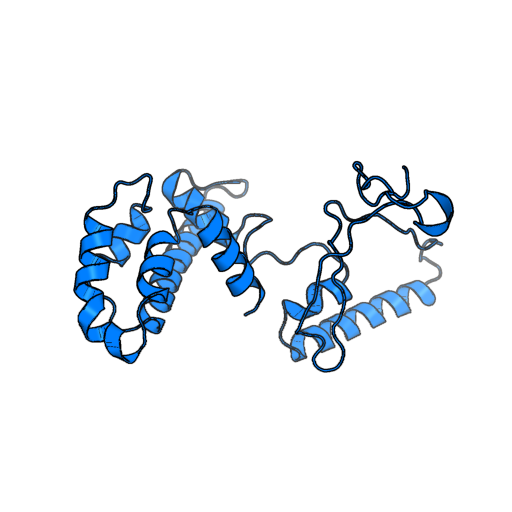327 1.00 94.94 139 LEU A C 1
ATOM 1127 O O . LEU A 1 139 ? 14.182 10.787 -16.595 1.00 94.94 139 LEU A O 1
ATOM 1131 N N . TRP A 1 140 ? 12.256 11.705 -17.279 1.00 95.94 140 TRP A N 1
ATOM 1132 C CA . TRP A 1 140 ? 12.512 11.452 -18.700 1.00 95.94 140 TRP A CA 1
ATOM 1133 C C . TRP A 1 140 ? 13.666 12.279 -19.268 1.00 95.94 140 TRP A C 1
ATOM 1135 O O . TRP A 1 140 ? 14.397 11.779 -20.121 1.00 95.94 140 TRP A O 1
ATOM 1145 N N . LYS A 1 141 ? 13.866 13.519 -18.801 1.00 96.88 141 LYS A N 1
ATOM 1146 C CA . LYS A 1 141 ? 15.042 14.317 -19.186 1.00 96.88 141 LYS A CA 1
ATOM 1147 C C . LYS A 1 141 ? 16.334 13.654 -18.716 1.00 96.88 141 LYS A C 1
ATOM 1149 O O . LYS A 1 141 ? 17.240 13.480 -19.524 1.00 96.88 141 LYS A O 1
ATOM 1154 N N . LEU A 1 142 ? 16.384 13.231 -17.451 1.00 96.12 142 LEU A N 1
ATOM 1155 C CA . LEU A 1 142 ? 17.533 12.515 -16.890 1.00 96.12 142 LEU A CA 1
ATOM 1156 C C . LEU A 1 142 ? 17.798 11.202 -17.639 1.00 96.12 142 LEU A C 1
ATOM 1158 O O . LEU A 1 142 ? 18.942 10.913 -17.981 1.00 96.12 142 LEU A O 1
ATOM 1162 N N . GLN A 1 143 ? 16.748 10.439 -17.964 1.00 94.12 143 GLN A N 1
ATOM 1163 C CA . GLN A 1 143 ? 16.883 9.230 -18.782 1.00 94.12 143 GLN A CA 1
ATOM 1164 C C . GLN A 1 143 ? 17.476 9.550 -20.162 1.00 94.12 143 GLN A C 1
ATOM 1166 O O . GLN A 1 143 ? 18.414 8.889 -20.596 1.00 94.12 143 GLN A O 1
ATOM 1171 N N . ALA A 1 144 ? 16.996 10.605 -20.825 1.00 94.69 144 ALA A N 1
ATOM 1172 C CA . ALA A 1 144 ? 17.513 11.014 -22.128 1.00 94.69 144 ALA A CA 1
ATOM 1173 C C . ALA A 1 144 ? 18.982 11.477 -22.079 1.00 94.69 144 ALA A C 1
ATOM 1175 O O . ALA A 1 144 ? 19.701 11.332 -23.069 1.00 94.69 144 ALA A O 1
ATOM 1176 N N . GLU A 1 145 ? 19.444 12.042 -20.959 1.00 95.25 145 GLU A N 1
ATOM 1177 C CA . GLU A 1 145 ? 20.859 12.372 -20.747 1.00 95.25 145 GLU A CA 1
ATOM 1178 C C . GLU A 1 145 ? 21.722 11.111 -20.625 1.00 95.25 145 GLU A C 1
ATOM 1180 O O . GLU A 1 145 ? 22.769 11.034 -21.273 1.00 95.25 145 GLU A O 1
ATOM 1185 N N . VAL A 1 146 ? 21.259 10.103 -19.876 1.00 91.50 146 VAL A N 1
ATOM 1186 C CA . VAL A 1 146 ? 21.921 8.789 -19.785 1.00 91.50 146 VAL A CA 1
ATOM 1187 C C . VAL A 1 146 ? 21.985 8.121 -21.157 1.00 91.50 146 VAL A C 1
ATOM 1189 O O . VAL A 1 146 ? 23.062 7.707 -21.584 1.00 91.50 146 VAL A O 1
ATOM 1192 N N . ASP A 1 147 ? 20.866 8.075 -21.881 1.00 90.12 147 ASP A N 1
ATOM 1193 C CA . ASP A 1 147 ? 20.796 7.463 -23.210 1.00 90.12 147 ASP A CA 1
ATOM 1194 C C . ASP A 1 147 ? 21.742 8.168 -24.191 1.00 90.12 147 ASP A C 1
ATOM 1196 O O . ASP A 1 147 ? 22.480 7.525 -24.939 1.00 90.12 147 ASP A O 1
ATOM 1200 N N . ARG A 1 148 ? 21.782 9.505 -24.158 1.00 92.88 148 ARG A N 1
ATOM 1201 C CA . ARG A 1 148 ? 22.694 10.295 -24.993 1.00 92.88 148 ARG A CA 1
ATOM 1202 C C . ARG A 1 148 ? 24.153 10.012 -24.663 1.00 92.88 148 ARG A C 1
ATOM 1204 O O . ARG A 1 148 ? 24.951 9.871 -25.587 1.00 92.88 148 ARG A O 1
ATOM 1211 N N . TRP A 1 149 ? 24.498 9.918 -23.379 1.00 91.31 149 TRP A N 1
ATOM 1212 C CA . TRP A 1 149 ? 25.849 9.561 -22.961 1.00 91.31 149 TRP A CA 1
ATOM 1213 C C . TRP A 1 149 ? 26.227 8.158 -23.445 1.00 91.31 149 TRP A C 1
ATOM 1215 O O . TRP A 1 149 ? 27.291 8.000 -24.033 1.00 91.31 149 TRP A O 1
ATOM 1225 N N . LEU A 1 150 ? 25.342 7.167 -23.299 1.00 88.50 150 LEU A N 1
ATOM 1226 C CA . LEU A 1 150 ? 25.579 5.800 -23.781 1.00 88.50 150 LEU A CA 1
ATOM 1227 C C . LEU A 1 150 ? 25.787 5.739 -25.301 1.00 88.50 150 LEU A C 1
ATOM 1229 O O . LEU A 1 150 ? 26.615 4.967 -25.768 1.00 88.50 150 LEU A O 1
ATOM 1233 N N . ILE A 1 151 ? 25.063 6.557 -26.071 1.00 88.00 151 ILE A N 1
ATOM 1234 C CA . ILE A 1 151 ? 25.196 6.622 -27.536 1.00 88.00 151 ILE A CA 1
ATOM 1235 C C . ILE A 1 151 ? 26.515 7.286 -27.962 1.00 88.00 151 ILE A C 1
ATOM 1237 O O . ILE A 1 151 ? 27.091 6.912 -28.981 1.00 88.00 151 ILE A O 1
ATOM 1241 N N . GLN A 1 152 ? 26.966 8.308 -27.231 1.00 89.31 152 GLN A N 1
ATOM 1242 C CA . GLN A 1 152 ? 28.111 9.139 -27.625 1.00 89.31 152 GLN A CA 1
ATOM 1243 C C . GLN A 1 152 ? 29.442 8.690 -27.011 1.00 89.31 152 GLN A C 1
ATOM 1245 O O . GLN A 1 152 ? 30.498 9.052 -27.529 1.00 89.31 152 GLN A O 1
ATOM 1250 N N . SER A 1 153 ? 29.408 7.955 -25.899 1.00 89.31 153 SER A N 1
ATOM 1251 C CA . SER A 1 153 ? 30.600 7.591 -25.141 1.00 89.31 153 SER A CA 1
ATOM 1252 C C . SER A 1 153 ? 31.350 6.430 -25.805 1.00 89.31 153 SER A C 1
ATOM 1254 O O . SER A 1 153 ? 30.777 5.349 -25.951 1.00 89.31 153 SER A O 1
ATOM 1256 N N . PRO A 1 154 ? 32.641 6.592 -26.148 1.00 84.69 154 PRO A N 1
ATOM 1257 C CA . PRO A 1 154 ? 33.467 5.485 -26.630 1.00 84.69 154 PRO A CA 1
ATOM 1258 C C . PRO A 1 154 ? 33.732 4.428 -25.543 1.00 84.69 154 PRO A C 1
ATOM 1260 O O . PRO A 1 154 ? 34.081 3.298 -25.875 1.00 84.69 154 PRO A O 1
ATOM 1263 N N . ASP A 1 155 ? 33.540 4.781 -24.267 1.00 85.88 155 ASP A N 1
ATOM 1264 C CA . ASP A 1 155 ? 33.703 3.885 -23.116 1.00 85.88 155 ASP A CA 1
ATOM 1265 C C . ASP A 1 155 ? 32.419 3.106 -22.781 1.00 85.88 155 ASP A C 1
ATOM 1267 O O . ASP A 1 155 ? 32.428 2.239 -21.904 1.00 85.88 155 ASP A O 1
ATOM 1271 N N . ALA A 1 156 ? 31.291 3.412 -23.437 1.00 82.19 156 ALA A N 1
ATOM 1272 C CA . ALA A 1 156 ? 30.060 2.667 -23.217 1.00 82.19 156 ALA A CA 1
ATOM 1273 C C . ALA A 1 156 ? 30.212 1.241 -23.782 1.00 82.19 156 ALA A C 1
ATOM 1275 O O . ALA A 1 156 ? 30.536 1.074 -24.961 1.00 82.19 156 ALA A O 1
ATOM 1276 N N . PRO A 1 157 ? 29.975 0.189 -22.977 1.00 80.31 157 PRO A N 1
ATOM 1277 C CA . PRO A 1 157 ? 30.047 -1.174 -23.477 1.00 80.31 157 PRO A CA 1
ATOM 1278 C C . PRO A 1 157 ? 28.988 -1.379 -24.564 1.00 80.31 157 PRO A C 1
ATOM 1280 O O . PRO A 1 157 ? 27.851 -0.937 -24.420 1.00 80.31 157 PRO A O 1
ATOM 1283 N N . ALA A 1 158 ? 29.331 -2.093 -25.635 1.00 77.50 158 ALA A N 1
ATOM 1284 C CA . ALA A 1 158 ? 28.332 -2.526 -26.602 1.00 77.50 158 ALA A CA 1
ATOM 1285 C C . ALA A 1 158 ? 27.368 -3.507 -25.916 1.00 77.50 158 ALA A C 1
ATOM 1287 O O . ALA A 1 158 ? 27.771 -4.594 -25.499 1.00 77.50 158 ALA A O 1
ATOM 1288 N N . TYR A 1 159 ? 26.096 -3.134 -25.799 1.00 75.06 159 TYR A N 1
ATOM 1289 C CA . TYR A 1 159 ? 25.040 -4.007 -25.297 1.00 75.06 159 TYR A CA 1
ATOM 1290 C C . TYR A 1 159 ? 23.949 -4.175 -26.355 1.00 75.06 159 TYR A C 1
ATOM 1292 O O . TYR A 1 159 ? 23.670 -3.277 -27.147 1.00 75.06 159 TYR A O 1
ATOM 1300 N N . THR A 1 160 ? 23.328 -5.352 -26.373 1.00 77.31 160 THR A N 1
ATOM 1301 C CA . THR A 1 160 ? 22.098 -5.595 -27.131 1.00 77.31 160 THR A CA 1
ATOM 1302 C C . THR A 1 160 ? 20.910 -5.525 -26.179 1.00 77.31 160 THR A C 1
ATOM 1304 O O . THR A 1 160 ? 21.042 -5.834 -24.992 1.00 77.31 160 THR A O 1
ATOM 1307 N N . THR A 1 161 ? 19.747 -5.103 -26.668 1.00 80.19 161 THR A N 1
ATOM 1308 C CA . THR A 1 161 ? 18.533 -5.086 -25.851 1.00 80.19 161 THR A CA 1
ATOM 1309 C C . THR A 1 161 ? 18.119 -6.520 -25.532 1.00 80.19 161 THR A C 1
ATOM 1311 O O . THR A 1 161 ? 17.962 -7.342 -26.434 1.00 80.19 161 THR A O 1
ATOM 1314 N N . ILE A 1 162 ? 17.914 -6.821 -24.251 1.00 80.88 162 ILE A N 1
ATOM 1315 C CA . ILE A 1 162 ? 17.378 -8.110 -23.808 1.00 80.88 162 ILE A CA 1
ATOM 1316 C C . ILE A 1 162 ? 15.900 -7.961 -23.448 1.00 80.88 162 ILE A C 1
ATOM 1318 O O . ILE A 1 162 ? 15.499 -6.982 -22.821 1.00 80.88 162 ILE A O 1
ATOM 1322 N N . LEU A 1 163 ? 15.083 -8.938 -23.841 1.00 81.75 163 LEU A N 1
ATOM 1323 C CA . LEU A 1 163 ? 13.681 -9.016 -23.439 1.00 81.75 163 LEU A CA 1
ATOM 1324 C C . LEU A 1 163 ? 13.546 -9.990 -22.268 1.00 81.75 163 LEU A C 1
ATOM 1326 O O . LEU A 1 163 ? 13.565 -11.206 -22.458 1.00 81.75 163 LEU A O 1
ATOM 1330 N N . THR A 1 164 ? 13.377 -9.455 -21.065 1.00 82.75 164 THR A N 1
ATOM 1331 C CA . THR A 1 164 ? 13.125 -10.237 -19.852 1.00 82.75 164 THR A CA 1
ATOM 1332 C C . THR A 1 164 ? 11.632 -10.330 -19.562 1.00 82.75 164 THR A C 1
ATOM 1334 O O . THR A 1 164 ? 10.875 -9.373 -19.736 1.00 82.75 164 THR A O 1
ATOM 1337 N N . ASP A 1 165 ? 11.189 -11.509 -19.127 1.00 82.75 165 ASP A N 1
ATOM 1338 C CA . ASP A 1 165 ? 9.819 -11.682 -18.659 1.00 82.75 165 ASP A CA 1
ATOM 1339 C C . ASP A 1 165 ? 9.649 -11.083 -17.266 1.00 82.75 165 ASP A C 1
ATOM 1341 O O . ASP A 1 165 ? 10.531 -11.177 -16.411 1.00 82.75 165 ASP A O 1
ATOM 1345 N N . ARG A 1 166 ? 8.478 -10.488 -17.023 1.00 77.44 166 ARG A N 1
ATOM 1346 C CA . ARG A 1 166 ? 8.105 -10.048 -15.677 1.00 77.44 166 ARG A CA 1
ATOM 1347 C C . ARG A 1 166 ? 7.968 -11.263 -14.763 1.00 77.44 166 ARG A C 1
ATOM 1349 O O . ARG A 1 166 ? 7.397 -12.275 -15.167 1.00 77.44 166 ARG A O 1
ATOM 1356 N N . SER A 1 167 ? 8.397 -11.115 -13.510 1.00 78.50 167 SER A N 1
ATOM 1357 C CA . SER A 1 167 ? 8.230 -12.137 -12.466 1.00 78.50 167 SER A CA 1
ATOM 1358 C C . SER A 1 167 ? 6.762 -12.522 -12.263 1.00 78.50 167 SER A C 1
ATOM 1360 O O . SER A 1 167 ? 6.439 -13.696 -12.107 1.00 78.50 167 SER A O 1
ATOM 1362 N N . VAL A 1 168 ? 5.868 -11.532 -12.327 1.00 77.38 168 VAL A N 1
ATOM 1363 C CA . VAL A 1 168 ? 4.418 -11.720 -12.338 1.00 77.38 168 VAL A CA 1
ATOM 1364 C C . VAL A 1 168 ? 3.869 -11.132 -13.637 1.00 77.38 168 VAL A C 1
ATOM 1366 O O . VAL A 1 168 ? 3.845 -9.908 -13.801 1.00 77.38 168 VAL A O 1
ATOM 1369 N N . PRO A 1 169 ? 3.428 -11.966 -14.590 1.00 79.38 169 PRO A N 1
ATOM 1370 C CA . PRO A 1 169 ? 2.902 -11.451 -15.836 1.00 79.38 169 PRO A CA 1
ATOM 1371 C C . PRO A 1 169 ? 1.502 -10.861 -15.633 1.00 79.38 169 PRO A C 1
ATOM 1373 O O . PRO A 1 169 ? 0.677 -11.385 -14.882 1.00 79.38 169 PRO A O 1
ATOM 1376 N N . THR A 1 170 ? 1.217 -9.762 -16.327 1.00 78.19 170 THR A N 1
ATOM 1377 C CA . THR A 1 170 ? -0.077 -9.078 -16.257 1.00 78.19 170 THR A CA 1
ATOM 1378 C C . THR A 1 170 ? -1.126 -9.824 -17.080 1.00 78.19 170 THR A C 1
ATOM 1380 O O . THR A 1 170 ? -0.874 -10.244 -18.211 1.00 78.19 170 THR A O 1
ATOM 1383 N N . THR A 1 171 ? -2.325 -10.009 -16.530 1.00 83.25 171 THR A N 1
ATOM 1384 C CA . THR A 1 171 ? -3.470 -10.517 -17.300 1.00 83.25 171 THR A CA 1
ATOM 1385 C C . THR A 1 171 ? -4.062 -9.378 -18.117 1.00 83.25 171 THR A C 1
ATOM 1387 O O . THR A 1 171 ? -4.567 -8.396 -17.566 1.00 83.25 171 THR A O 1
ATOM 1390 N N . ALA A 1 172 ? -3.953 -9.485 -19.441 1.00 85.00 172 ALA A N 1
ATOM 1391 C CA . ALA A 1 172 ? -4.550 -8.522 -20.353 1.00 85.00 172 ALA A CA 1
ATOM 1392 C C . ALA A 1 172 ? -6.080 -8.608 -20.282 1.00 85.00 172 ALA A C 1
ATOM 1394 O O . ALA A 1 172 ? -6.647 -9.647 -19.946 1.00 85.00 172 ALA A O 1
ATOM 1395 N N . ARG A 1 173 ? -6.751 -7.504 -20.603 1.00 88.62 173 ARG A N 1
ATOM 1396 C CA . ARG A 1 173 ? -8.210 -7.454 -20.715 1.00 88.62 173 ARG A CA 1
ATOM 1397 C C . ARG A 1 173 ? -8.611 -6.880 -22.058 1.00 88.62 173 ARG A C 1
ATOM 1399 O O . ARG A 1 173 ? -7.886 -6.058 -22.615 1.00 88.62 173 ARG A O 1
ATOM 1406 N N . ILE A 1 174 ? -9.774 -7.290 -22.546 1.00 88.25 174 ILE A N 1
ATOM 1407 C CA . ILE A 1 174 ? -10.371 -6.743 -23.761 1.00 88.25 174 ILE A CA 1
ATOM 1408 C C . ILE A 1 174 ? -10.696 -5.269 -23.512 1.00 88.25 174 ILE A C 1
ATOM 1410 O O . ILE A 1 174 ? -11.377 -4.929 -22.544 1.00 88.25 174 ILE A O 1
ATOM 1414 N N . PHE A 1 175 ? -10.215 -4.374 -24.370 1.00 87.88 175 PHE A N 1
ATOM 1415 C CA . PHE A 1 175 ? -10.616 -2.971 -24.314 1.00 87.88 175 PHE A CA 1
ATOM 1416 C C . PHE A 1 175 ? -11.931 -2.793 -25.061 1.00 87.88 175 PHE A C 1
ATOM 1418 O O . PHE A 1 175 ? -12.000 -2.982 -26.276 1.00 87.88 175 PHE A O 1
ATOM 1425 N N . LEU A 1 176 ? -12.985 -2.447 -24.321 1.00 85.75 176 LEU A N 1
ATOM 1426 C CA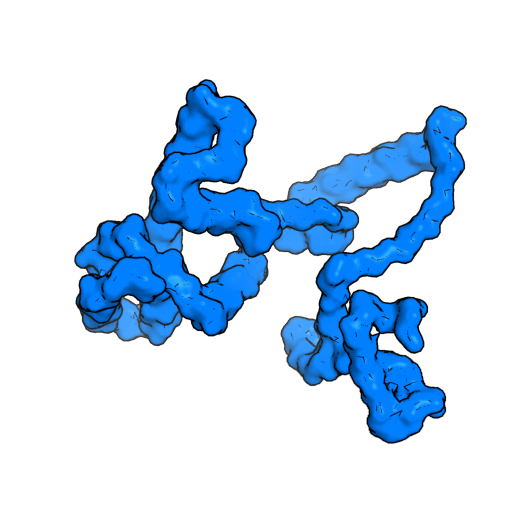 . LEU A 1 176 ? -14.282 -2.155 -24.913 1.00 85.75 176 LEU A CA 1
ATOM 1427 C C . LEU A 1 176 ? -14.209 -0.807 -25.634 1.00 85.75 176 LEU A C 1
ATOM 1429 O O . LEU A 1 176 ? -13.592 0.147 -25.155 1.00 85.75 176 LEU A O 1
ATOM 1433 N N . ARG A 1 177 ? -14.822 -0.734 -26.819 1.00 85.62 177 ARG A N 1
ATOM 1434 C CA . ARG A 1 177 ? -14.800 0.476 -27.648 1.00 85.62 177 ARG A CA 1
ATOM 1435 C C . ARG A 1 177 ? -15.381 1.663 -26.874 1.00 85.62 177 ARG A C 1
ATOM 1437 O O . ARG A 1 177 ? -16.436 1.548 -26.259 1.00 85.62 177 ARG A O 1
ATOM 1444 N N . GLY A 1 178 ? -14.721 2.815 -26.970 1.00 88.88 178 GLY A N 1
ATOM 1445 C CA . GLY A 1 178 ? -15.108 4.032 -26.261 1.00 88.88 178 GLY A CA 1
ATOM 1446 C C . GLY A 1 178 ? -14.101 4.354 -25.167 1.00 88.88 178 GLY A C 1
ATOM 1447 O O . GLY A 1 178 ? -12.990 4.774 -25.472 1.00 88.88 178 GLY A O 1
ATOM 1448 N N . ASN A 1 179 ? -14.485 4.175 -23.905 1.00 80.12 179 ASN A N 1
ATOM 1449 C CA . ASN A 1 179 ? -13.623 4.482 -22.770 1.00 80.12 179 ASN A CA 1
ATOM 1450 C C . ASN A 1 179 ? -12.643 3.319 -22.490 1.00 80.12 179 ASN A C 1
ATOM 1452 O O . ASN A 1 179 ? -13.084 2.285 -21.991 1.00 80.12 179 ASN A O 1
ATOM 1456 N N . PRO A 1 180 ? -11.322 3.475 -22.715 1.00 72.50 180 PRO A N 1
ATOM 1457 C CA . PRO A 1 180 ? -10.335 2.418 -22.459 1.00 72.50 180 PRO A CA 1
ATOM 1458 C C . PRO A 1 180 ? -10.194 2.049 -20.971 1.00 72.50 180 PRO A C 1
ATOM 1460 O O . PRO A 1 180 ? -9.597 1.024 -20.642 1.00 72.50 180 PRO A O 1
ATOM 1463 N N . LEU A 1 181 ? -10.744 2.855 -20.052 1.00 77.12 181 LEU A N 1
ATOM 1464 C CA . LEU A 1 181 ? -10.843 2.494 -18.634 1.00 77.12 181 LEU A CA 1
ATOM 1465 C C . LEU A 1 181 ? -11.930 1.441 -18.376 1.00 77.12 181 LEU A C 1
ATOM 1467 O O . LEU A 1 181 ? -11.873 0.746 -17.361 1.00 77.12 181 LEU A O 1
ATOM 1471 N N . THR A 1 182 ? -12.882 1.286 -19.296 1.00 82.62 182 THR A N 1
ATOM 1472 C CA . THR A 1 182 ? -13.916 0.255 -19.246 1.00 82.62 182 THR A CA 1
ATOM 1473 C C . THR A 1 182 ? -13.355 -1.042 -19.825 1.00 82.62 182 THR A C 1
ATOM 1475 O O . THR A 1 182 ? -13.495 -1.356 -21.008 1.00 82.62 182 THR A O 1
ATOM 1478 N N . LYS A 1 183 ? -12.655 -1.792 -18.973 1.00 82.25 183 LYS A N 1
ATOM 1479 C CA . LYS A 1 183 ? -12.075 -3.090 -19.329 1.00 82.25 183 LYS A CA 1
ATOM 1480 C C . LYS A 1 183 ? -13.173 -4.154 -19.392 1.00 82.25 183 LYS A C 1
ATOM 1482 O O . LYS A 1 183 ? -13.952 -4.275 -18.450 1.00 82.25 183 LYS A O 1
ATOM 1487 N N . GLY A 1 184 ? -13.194 -4.926 -20.470 1.00 88.81 184 GLY A N 1
ATOM 1488 C CA . GLY A 1 184 ? -14.000 -6.133 -20.618 1.00 88.81 184 GLY A CA 1
ATOM 1489 C C . GLY A 1 184 ? -13.323 -7.352 -19.994 1.00 88.81 184 GLY A C 1
ATOM 1490 O O . GLY A 1 184 ? -12.568 -7.231 -19.021 1.00 88.81 184 GLY A O 1
ATOM 1491 N N . ASP A 1 185 ? -13.597 -8.515 -20.579 1.00 89.50 185 ASP A N 1
ATOM 1492 C CA . ASP A 1 185 ? -13.147 -9.808 -20.067 1.00 89.50 185 ASP A CA 1
ATOM 1493 C C . ASP A 1 185 ? -11.624 -9.960 -20.074 1.00 89.50 185 ASP A C 1
ATOM 1495 O O . ASP A 1 185 ? -10.893 -9.307 -20.829 1.00 89.50 185 ASP A O 1
ATOM 1499 N N . GLU A 1 186 ? -11.143 -10.839 -19.200 1.00 88.81 186 GLU A N 1
ATOM 1500 C CA . GLU A 1 186 ? -9.743 -11.245 -19.162 1.00 88.81 186 GLU A CA 1
ATOM 1501 C C . GLU A 1 186 ? -9.383 -12.079 -20.383 1.00 88.81 186 GLU A C 1
ATOM 1503 O O . GLU A 1 186 ? -10.102 -12.993 -20.775 1.00 88.81 186 GLU A O 1
ATOM 1508 N N . VAL A 1 187 ? -8.224 -11.777 -20.961 1.00 87.06 187 VAL A N 1
ATOM 1509 C CA . VAL A 1 187 ? -7.636 -12.578 -22.026 1.00 87.06 187 VAL A CA 1
ATOM 1510 C C . VAL A 1 187 ? -6.729 -13.606 -21.368 1.00 87.06 187 VAL A C 1
ATOM 1512 O O . VAL A 1 187 ? -5.617 -13.294 -20.929 1.00 87.06 187 VAL A O 1
ATOM 1515 N N . THR A 1 188 ? -7.223 -14.837 -21.266 1.00 86.56 188 THR A N 1
ATOM 1516 C CA . THR A 1 188 ? -6.431 -15.958 -20.764 1.00 86.56 188 THR A CA 1
ATOM 1517 C C . THR A 1 188 ? -5.252 -16.212 -21.700 1.00 86.56 188 THR A C 1
ATOM 1519 O O . THR A 1 188 ? -5.419 -16.315 -22.911 1.00 86.56 188 THR A O 1
ATOM 1522 N N . ARG A 1 189 ? -4.039 -16.299 -21.148 1.00 88.50 189 ARG A N 1
ATOM 1523 C CA . ARG A 1 189 ? -2.830 -16.544 -21.943 1.00 88.50 189 ARG A CA 1
ATOM 1524 C C . ARG A 1 189 ? -2.735 -18.029 -22.271 1.00 88.50 189 ARG A C 1
ATOM 1526 O O . ARG A 1 189 ? -2.707 -18.848 -21.358 1.00 88.50 189 ARG A O 1
ATOM 1533 N N . HIS A 1 190 ? -2.682 -18.357 -23.551 1.00 90.31 190 HIS A N 1
ATOM 1534 C CA . HIS A 1 190 ? -2.541 -19.713 -24.071 1.00 90.31 190 HIS A CA 1
ATOM 1535 C C . HIS A 1 190 ? -1.932 -19.659 -25.479 1.00 90.31 190 HIS A C 1
ATOM 1537 O O . HIS A 1 190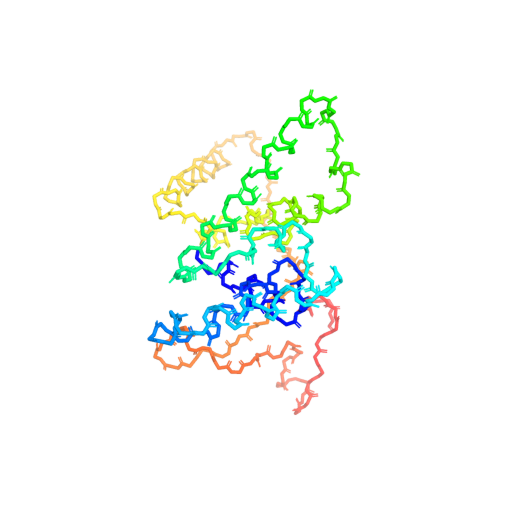 ? -1.880 -18.586 -26.091 1.00 90.31 190 HIS A O 1
ATOM 1543 N N . PHE A 1 191 ? -1.515 -20.806 -26.025 1.00 89.69 191 PHE A N 1
ATOM 1544 C CA . PHE A 1 191 ? -1.034 -20.881 -27.408 1.00 89.69 191 PHE A CA 1
ATOM 1545 C C . PHE A 1 191 ? -2.116 -20.443 -28.407 1.00 89.69 191 PHE A C 1
ATOM 1547 O O . PHE A 1 191 ? -3.312 -20.467 -28.100 1.00 89.69 191 PHE A O 1
ATOM 1554 N N . LEU A 1 192 ? -1.710 -20.020 -29.606 1.00 88.31 192 LEU A N 1
ATOM 1555 C CA . LEU A 1 192 ? -2.620 -19.467 -30.610 1.00 88.31 192 LEU A CA 1
ATOM 1556 C C . LEU A 1 192 ? -3.789 -20.424 -30.882 1.00 88.31 192 LEU A C 1
ATOM 1558 O O . LEU A 1 192 ? -3.581 -21.549 -31.333 1.00 88.31 192 LEU A O 1
ATOM 1562 N N . HIS A 1 193 ? -5.021 -19.958 -30.650 1.00 88.06 193 HIS A N 1
ATOM 1563 C CA . HIS A 1 193 ? -6.246 -20.753 -30.821 1.00 88.06 193 HIS A CA 1
ATOM 1564 C C . HIS A 1 193 ? -6.337 -21.381 -32.221 1.00 88.06 193 HIS A C 1
ATOM 1566 O O . HIS A 1 193 ? -6.684 -22.548 -32.361 1.00 88.06 193 HIS A O 1
ATOM 1572 N N . ALA A 1 194 ? -5.929 -20.636 -33.255 1.00 90.06 194 ALA A N 1
ATOM 1573 C CA . ALA A 1 194 ? -5.903 -21.110 -34.639 1.00 90.06 194 ALA A CA 1
ATOM 1574 C C . ALA A 1 194 ? -5.021 -22.356 -34.859 1.00 90.06 194 ALA A C 1
ATOM 1576 O O . ALA A 1 194 ? -5.233 -23.082 -35.825 1.00 90.06 194 ALA A O 1
ATOM 1577 N N . LEU A 1 195 ? -4.043 -22.601 -33.981 1.00 92.06 195 LEU A N 1
ATOM 1578 C CA . LEU A 1 195 ? -3.122 -23.739 -34.055 1.00 92.06 195 LEU A CA 1
ATOM 1579 C C . LEU A 1 195 ? -3.407 -24.803 -32.982 1.00 92.06 195 LEU A C 1
ATOM 1581 O O . LEU A 1 195 ? -3.170 -25.982 -33.216 1.00 92.06 195 LEU A O 1
ATOM 1585 N N . ALA A 1 196 ? -3.915 -24.400 -31.815 1.00 88.94 196 ALA A N 1
ATOM 1586 C CA . ALA A 1 196 ? -4.199 -25.286 -30.682 1.00 88.94 196 ALA A CA 1
ATOM 1587 C C . ALA A 1 196 ? -5.631 -25.865 -30.671 1.00 88.94 196 ALA A C 1
ATOM 1589 O O . ALA A 1 196 ? -5.936 -26.720 -29.838 1.00 88.94 196 ALA A O 1
ATOM 1590 N N . GLY A 1 197 ? -6.505 -25.421 -31.581 1.00 88.62 197 GLY A N 1
ATOM 1591 C CA . GLY A 1 197 ? -7.902 -25.855 -31.672 1.00 88.62 197 GLY A CA 1
ATOM 1592 C C . GLY A 1 197 ? -8.840 -25.100 -30.724 1.00 88.62 197 GLY A C 1
ATOM 1593 O O . GLY A 1 197 ? -8.458 -24.113 -30.102 1.00 88.62 197 GLY A O 1
ATOM 1594 N N . GLU A 1 198 ? -10.085 -25.574 -30.599 1.00 86.25 198 GLU A N 1
ATOM 1595 C CA . GLU A 1 198 ? -11.180 -24.826 -29.950 1.00 86.25 198 GLU A CA 1
ATOM 1596 C C . GLU A 1 198 ? -10.982 -24.538 -28.450 1.00 86.25 198 GLU A C 1
ATOM 1598 O O . GLU A 1 198 ? -11.618 -23.640 -27.898 1.00 86.25 198 GLU A O 1
ATOM 1603 N N . LYS A 1 199 ? -10.128 -25.304 -27.759 1.00 86.31 199 LYS A N 1
ATOM 1604 C CA . LYS A 1 199 ? -9.931 -25.206 -26.301 1.00 86.31 199 LYS A CA 1
ATOM 1605 C C . LYS A 1 199 ? -8.444 -25.220 -25.934 1.00 86.31 199 LYS A C 1
ATOM 1607 O O . LYS A 1 199 ? -7.966 -26.201 -25.355 1.00 86.31 199 LYS A O 1
ATOM 1612 N N . PRO A 1 200 ? -7.702 -24.154 -26.274 1.00 87.94 200 PRO A N 1
ATOM 1613 C CA . PRO A 1 200 ? -6.295 -24.049 -25.928 1.00 87.94 200 PRO A CA 1
ATOM 1614 C C . PRO A 1 200 ? -6.137 -23.991 -24.404 1.00 87.94 200 PRO A C 1
ATOM 1616 O O . PRO A 1 200 ? -6.875 -23.290 -23.708 1.00 87.94 200 PRO A O 1
ATOM 1619 N N . ARG A 1 201 ? -5.187 -24.764 -23.872 1.00 90.12 201 ARG A N 1
ATOM 1620 C CA . ARG A 1 201 ? -4.921 -24.787 -22.430 1.00 90.12 201 ARG A CA 1
ATOM 1621 C C . ARG A 1 201 ? -4.177 -23.513 -22.018 1.00 90.12 201 ARG A C 1
ATOM 1623 O O . ARG A 1 201 ? -3.253 -23.122 -22.732 1.00 90.12 201 ARG A O 1
ATOM 1630 N N . PRO A 1 202 ? -4.544 -22.885 -20.888 1.00 90.50 202 PRO A N 1
ATOM 1631 C CA . PRO A 1 202 ? -3.787 -21.767 -20.342 1.00 90.50 202 PRO A CA 1
ATOM 1632 C C . PRO A 1 202 ? -2.338 -22.155 -20.054 1.00 90.50 202 PRO A C 1
ATOM 1634 O O . PRO A 1 202 ? -2.084 -23.275 -19.609 1.00 90.50 202 PRO A O 1
ATOM 1637 N N . PHE A 1 203 ? -1.415 -21.218 -20.259 1.00 90.25 203 PHE A N 1
ATOM 1638 C CA . PHE A 1 203 ? -0.031 -21.387 -19.826 1.00 90.25 203 PHE A CA 1
ATOM 1639 C C . PHE A 1 203 ? 0.047 -21.492 -18.301 1.00 90.25 203 PHE A C 1
ATOM 1641 O O . PHE A 1 203 ? -0.679 -20.796 -17.582 1.00 90.25 203 PHE A O 1
ATOM 1648 N N . THR A 1 204 ? 0.944 -22.343 -17.811 1.00 87.62 204 THR A N 1
ATOM 1649 C CA . THR A 1 204 ? 1.151 -22.582 -16.377 1.00 87.62 204 THR A CA 1
ATOM 1650 C C . THR A 1 204 ? 2.472 -22.025 -15.862 1.00 87.62 204 THR A C 1
ATOM 1652 O O . THR A 1 204 ? 2.595 -21.773 -14.662 1.00 87.62 204 THR A O 1
ATOM 1655 N N . GLN A 1 205 ? 3.433 -21.761 -16.752 1.00 83.50 205 GLN A N 1
ATOM 1656 C CA . GLN A 1 205 ? 4.757 -21.246 -16.406 1.00 83.50 205 GLN A CA 1
ATOM 1657 C C . GLN A 1 205 ? 5.018 -19.859 -17.005 1.00 83.50 205 GLN A C 1
ATOM 1659 O O . GLN A 1 205 ? 5.125 -19.670 -18.218 1.00 83.50 205 GLN A O 1
ATOM 1664 N N . GLY A 1 206 ? 5.185 -18.870 -16.124 1.00 81.19 206 GLY A N 1
ATOM 1665 C CA . GLY A 1 206 ? 5.626 -17.524 -16.492 1.00 81.19 206 GLY A CA 1
ATOM 1666 C C . GLY A 1 206 ? 4.754 -16.861 -17.566 1.00 81.19 206 GLY A C 1
ATOM 1667 O O . GLY A 1 206 ? 3.530 -16.774 -17.440 1.00 81.19 206 GLY A O 1
ATOM 1668 N N . SER A 1 207 ? 5.399 -16.339 -18.613 1.00 83.31 207 SER A N 1
ATOM 1669 C CA . SER A 1 207 ? 4.729 -15.682 -19.743 1.00 83.31 207 SER A CA 1
ATOM 1670 C C . SER A 1 207 ? 4.133 -16.656 -20.767 1.00 83.31 207 SER A C 1
ATOM 1672 O O . SER A 1 207 ? 3.373 -16.216 -21.629 1.00 83.31 207 SER A O 1
ATOM 1674 N N . GLY A 1 208 ? 4.479 -17.946 -20.690 1.00 86.88 208 GLY A N 1
ATOM 1675 C CA . GLY A 1 208 ? 4.229 -18.925 -21.747 1.00 86.88 208 GLY A CA 1
ATOM 1676 C C . GLY A 1 208 ? 5.239 -18.893 -22.898 1.00 86.88 208 GLY A C 1
ATOM 1677 O O . GLY A 1 208 ? 5.079 -19.635 -23.850 1.00 86.88 208 GLY A O 1
ATOM 1678 N N . ARG A 1 209 ? 6.296 -18.061 -22.858 1.00 82.44 209 ARG A N 1
ATOM 1679 C CA . ARG A 1 209 ? 7.321 -18.039 -23.927 1.00 82.44 209 ARG A CA 1
ATOM 1680 C C . ARG A 1 209 ? 8.119 -19.348 -24.024 1.00 82.44 209 ARG A C 1
ATOM 1682 O O . ARG A 1 209 ? 8.648 -19.650 -25.089 1.00 82.44 209 ARG A O 1
ATOM 1689 N N . LEU A 1 210 ? 8.246 -20.071 -22.911 1.00 80.75 210 LEU A N 1
ATOM 1690 C CA . LEU A 1 210 ? 8.976 -21.339 -22.812 1.00 80.75 210 LEU A CA 1
ATOM 1691 C C . LEU A 1 210 ? 8.049 -22.574 -22.768 1.00 80.75 210 LEU A C 1
ATOM 1693 O O . LEU A 1 210 ? 8.555 -23.675 -22.567 1.00 80.75 210 LEU A O 1
ATOM 1697 N N . GLU A 1 211 ? 6.730 -22.397 -22.932 1.00 78.25 211 GLU A N 1
ATOM 1698 C CA . GLU A 1 211 ? 5.713 -23.470 -22.992 1.00 78.25 211 GLU A CA 1
ATOM 1699 C C . GLU A 1 211 ? 5.086 -23.566 -24.389 1.00 78.25 211 GLU A C 1
ATOM 1701 O O . GLU A 1 211 ? 4.832 -24.710 -24.827 1.00 78.25 211 GLU A O 1
#

Foldseek 3Di:
DVLVVVVLVVCVVVLPQDCLLVVLQVPADPVCLQVCQVVSLVVLCPDDCVNHPPLSNVLSNDRDPHSVVVVVSLVVSLVVLVVVVVVVCVVPVPDPADPDPSSRVSPCCQDPCSHSNHQDPDDLVVRVVVDDPVVSVVVVVVVVVVVVCLVPPPPNDDDDDDDDFDPDDDFDFDQDPDDSVPTHDTDAAFPDCVPCDDDTDGDDDGNNPVD

Secondary structure (DSSP, 8-state):
-HHHHHHHHHHHHTT-TTTHHHHHHTTS-TTTHHHHHHHHHHHHHH--TTTS-HHHHHHTSS--SSHHHHHHHHHHHHHHHHHHHHHHHHH-TT--S-SSHHHHHHHHHHHSTT-TT---SS-HHHHGGGS-HHHHHHHHHHHHHHHHHHHH-TTS---PPP-PPPSS----EEE-SS-TTSEEEE---BS-HHHH-SSPPBP-STTSTT-

Radius of gyration: 23.21 Å; chains: 1; bounding box: 60×43×55 Å

Sequence (211 aa):
MRRWQNFLTETAKNKNRIFTAWHVFEKLAPDDFASLNNVATQSLKSLPPEALHPAVKRFFQTPPASMREVAERYGELLTSINAQWQKWLQKSPHATALPSAEDEELRRILYAADSPCSVPDEHLANNEWFFPTSVVVELWKLQAEVDRWLIQSPDAPAYTTILTDRSVPTTARIFLRGNPLTKGDEVTRHFLHALAGEKPRPFTQGSGRLE